Protein AF-A0A0N0NPC4-F1 (afdb_monomer_lite)

Radius of gyration: 37.57 Å; chains: 1; bounding box: 66×92×127 Å

pLDDT: mean 76.01, std 18.8, range [34.34, 96.44]

Structure (mmCIF, N/CA/C/O backbone):
data_AF-A0A0N0NPC4-F1
#
_entry.id   AF-A0A0N0NPC4-F1
#
loop_
_atom_site.group_PDB
_atom_site.id
_atom_site.type_symbol
_atom_site.label_atom_id
_atom_site.label_alt_id
_atom_site.label_comp_id
_atom_site.label_asym_id
_atom_site.label_entity_id
_atom_site.label_seq_id
_atom_site.pdbx_PDB_ins_code
_atom_site.Cartn_x
_atom_site.Cartn_y
_atom_site.Cartn_z
_atom_site.occupancy
_atom_site.B_iso_or_equiv
_atom_site.auth_seq_id
_atom_site.auth_comp_id
_atom_site.auth_asym_id
_atom_site.auth_atom_id
_atom_site.pdbx_PDB_model_num
ATOM 1 N N . MET A 1 1 ? 5.594 -67.751 45.452 1.00 44.00 1 MET A N 1
ATOM 2 C CA . MET A 1 1 ? 6.525 -67.523 44.325 1.00 44.00 1 MET A CA 1
ATOM 3 C C . MET A 1 1 ? 5.706 -67.462 43.048 1.00 44.00 1 MET A C 1
ATOM 5 O O . MET A 1 1 ? 4.950 -68.385 42.785 1.00 44.00 1 MET A O 1
ATOM 9 N N . ARG A 1 2 ? 5.743 -66.316 42.360 1.00 40.22 2 ARG A N 1
ATOM 10 C CA . ARG A 1 2 ? 4.940 -66.001 41.171 1.00 40.22 2 ARG A CA 1
ATOM 11 C C . ARG A 1 2 ? 5.798 -66.156 39.919 1.00 40.22 2 ARG A C 1
ATOM 13 O O . ARG A 1 2 ? 6.890 -65.604 39.898 1.00 40.22 2 ARG A O 1
ATOM 20 N N . LEU A 1 3 ? 5.251 -66.805 38.895 1.00 39.97 3 LEU A N 1
ATOM 21 C CA . LEU A 1 3 ? 5.513 -66.543 37.476 1.00 39.97 3 LEU A CA 1
ATOM 22 C C . LEU A 1 3 ? 4.441 -67.266 36.648 1.00 39.97 3 LEU A C 1
ATOM 24 O O . LEU A 1 3 ? 4.359 -68.491 36.713 1.00 39.97 3 LEU A O 1
ATOM 28 N N . PRO A 1 4 ? 3.632 -66.531 35.873 1.00 50.34 4 PRO A N 1
ATOM 29 C CA . PRO A 1 4 ? 3.018 -67.098 34.688 1.00 50.34 4 PRO A CA 1
ATOM 30 C C . PRO A 1 4 ? 3.384 -66.324 33.415 1.00 50.34 4 PRO A C 1
ATOM 32 O O . PRO A 1 4 ? 3.457 -65.097 33.387 1.00 50.34 4 PRO A O 1
ATOM 35 N N . SER A 1 5 ? 3.563 -67.126 32.367 1.00 44.41 5 SER A N 1
ATOM 36 C CA . SER A 1 5 ? 3.175 -66.880 30.977 1.00 44.41 5 SER A CA 1
ATOM 37 C C . SER A 1 5 ? 3.656 -65.590 30.305 1.00 44.41 5 SER A C 1
ATOM 39 O O . SER A 1 5 ? 2.959 -64.578 30.230 1.00 44.41 5 SER A O 1
ATOM 41 N N . LEU A 1 6 ? 4.809 -65.716 29.650 1.00 50.50 6 LEU A N 1
ATOM 42 C CA . LEU A 1 6 ? 5.035 -65.113 28.340 1.00 50.50 6 LEU A CA 1
ATOM 43 C C . LEU A 1 6 ? 4.024 -65.724 27.356 1.00 50.50 6 LEU A C 1
ATOM 45 O O . LEU A 1 6 ? 4.009 -66.939 27.221 1.00 50.50 6 LEU A O 1
ATOM 49 N N . ILE A 1 7 ? 3.180 -64.891 26.746 1.00 53.97 7 ILE A N 1
ATOM 50 C CA . ILE A 1 7 ? 2.463 -65.000 25.449 1.00 53.97 7 ILE A CA 1
ATOM 51 C C . ILE A 1 7 ? 1.195 -64.139 25.599 1.00 53.97 7 ILE A C 1
ATOM 53 O O . ILE A 1 7 ? 0.092 -64.614 25.826 1.00 53.97 7 ILE A O 1
ATOM 57 N N . ALA A 1 8 ? 1.383 -62.822 25.548 1.00 47.44 8 ALA A N 1
ATOM 58 C CA . ALA A 1 8 ? 0.314 -61.836 25.375 1.00 47.44 8 ALA A CA 1
ATOM 59 C C . ALA A 1 8 ? 0.944 -60.543 24.836 1.00 47.44 8 ALA A C 1
ATOM 61 O O . ALA A 1 8 ? 0.984 -59.509 25.496 1.00 47.44 8 ALA A O 1
ATOM 62 N N . ARG A 1 9 ? 1.559 -60.631 23.654 1.00 48.72 9 ARG A N 1
ATOM 63 C CA . ARG A 1 9 ? 2.095 -59.481 22.911 1.00 48.72 9 ARG A CA 1
ATOM 64 C C . ARG A 1 9 ? 1.883 -59.695 21.417 1.00 48.72 9 ARG A C 1
ATOM 66 O O . ARG A 1 9 ? 2.830 -59.885 20.668 1.00 48.72 9 ARG A O 1
ATOM 73 N N . ALA A 1 10 ? 0.630 -59.699 20.991 1.00 50.88 10 ALA A N 1
ATOM 74 C CA . ALA A 1 10 ? 0.272 -59.488 19.597 1.00 50.88 10 ALA A CA 1
ATOM 75 C C . ALA A 1 10 ? -1.184 -59.022 19.542 1.00 50.88 10 ALA A C 1
ATOM 77 O O . ALA A 1 10 ? -2.013 -59.552 20.271 1.00 50.88 10 ALA A O 1
ATOM 78 N N . ALA A 1 11 ? -1.470 -58.062 18.665 1.00 48.94 11 ALA A N 1
ATOM 79 C CA . ALA A 1 11 ? -2.793 -57.511 18.364 1.00 48.94 11 ALA A CA 1
ATOM 80 C C . ALA A 1 11 ? -3.338 -56.430 19.316 1.00 48.94 11 ALA A C 1
ATOM 82 O O . ALA A 1 11 ? -4.448 -56.523 19.825 1.00 48.94 11 ALA A O 1
ATOM 83 N N . LEU A 1 12 ? -2.604 -55.324 19.451 1.00 47.56 12 LEU A N 1
ATOM 84 C CA . LEU A 1 12 ? -3.244 -54.013 19.566 1.00 47.56 12 LEU A CA 1
ATOM 85 C C . LEU A 1 12 ? -2.286 -52.948 19.029 1.00 47.56 12 LEU A C 1
ATOM 87 O O . LEU A 1 12 ? -1.322 -52.632 19.713 1.00 47.56 12 LEU A O 1
ATOM 91 N N . LEU A 1 13 ? -2.514 -52.475 17.797 1.00 44.62 13 LEU A N 1
ATOM 92 C CA . LEU A 1 13 ? -2.141 -51.149 17.263 1.00 44.62 13 LEU A CA 1
ATOM 93 C C . LEU A 1 13 ? -2.279 -51.160 15.733 1.00 44.62 13 LEU A C 1
ATOM 95 O O . LEU A 1 13 ? -1.332 -51.447 15.008 1.00 44.62 13 LEU A O 1
ATOM 99 N N . LEU A 1 14 ? -3.475 -50.847 15.235 1.00 46.53 14 LEU A N 1
ATOM 100 C CA . LEU A 1 14 ? -3.677 -50.493 13.826 1.00 46.53 14 LEU A CA 1
ATOM 101 C C . LEU A 1 14 ? -4.829 -49.487 13.698 1.00 46.53 14 LEU A C 1
ATOM 103 O O . LEU A 1 14 ? -5.824 -49.725 13.032 1.00 46.53 14 LEU A O 1
ATOM 107 N N . LEU A 1 15 ? -4.691 -48.352 14.385 1.00 46.50 15 LEU A N 1
ATOM 108 C CA . LEU A 1 15 ? -5.431 -47.123 14.091 1.00 46.50 15 LEU A CA 1
ATOM 109 C C . LEU A 1 15 ? -4.450 -45.945 14.185 1.00 46.50 15 LEU A C 1
ATOM 111 O O . LEU A 1 15 ? -4.409 -45.211 15.168 1.00 46.50 15 LEU A O 1
ATOM 115 N N . THR A 1 16 ? -3.598 -45.793 13.172 1.00 49.25 16 THR A N 1
ATOM 116 C CA . THR A 1 16 ? -2.852 -44.548 12.961 1.00 49.25 16 THR A CA 1
ATOM 117 C C . THR A 1 16 ? -3.720 -43.613 12.138 1.00 49.25 16 THR A C 1
ATOM 119 O O . THR A 1 16 ? -3.846 -43.754 10.921 1.00 49.25 16 THR A O 1
ATOM 122 N N . SER A 1 17 ? -4.348 -42.677 12.836 1.00 47.41 17 SER A N 1
ATOM 123 C CA . SER A 1 17 ? -5.030 -41.516 12.287 1.00 47.41 17 SER A CA 1
ATOM 124 C C . SER A 1 17 ? -4.122 -40.788 11.292 1.00 47.41 17 SER A C 1
ATOM 126 O O . SER A 1 17 ? -3.072 -40.270 11.667 1.00 47.41 17 SER A O 1
ATOM 128 N N . PHE A 1 18 ? -4.539 -40.716 10.029 1.00 44.34 18 PHE A N 1
ATOM 129 C CA . PHE A 1 18 ? -3.982 -39.780 9.054 1.00 44.34 18 PHE A CA 1
ATOM 130 C C . PHE A 1 18 ? -4.484 -38.374 9.420 1.00 44.34 18 PHE A C 1
ATOM 132 O O . PHE A 1 18 ? -5.466 -37.873 8.877 1.00 44.34 18 PHE A O 1
ATOM 139 N N . ALA A 1 19 ? -3.855 -37.750 10.414 1.00 46.41 19 ALA A N 1
ATOM 140 C CA . ALA A 1 19 ? -3.987 -36.317 10.621 1.00 46.41 19 ALA A CA 1
ATOM 141 C C . ALA A 1 19 ? -3.112 -35.641 9.563 1.00 46.41 19 ALA A C 1
ATOM 143 O O . ALA A 1 19 ? -1.890 -35.646 9.673 1.00 46.41 19 ALA A O 1
ATOM 144 N N . ILE A 1 20 ? -3.733 -35.109 8.510 1.00 45.69 20 ILE A N 1
ATOM 145 C CA . ILE A 1 20 ? -3.074 -34.161 7.610 1.00 45.69 20 ILE A CA 1
ATOM 146 C C . ILE A 1 20 ? -2.866 -32.890 8.442 1.00 45.69 20 ILE A C 1
ATOM 148 O O . ILE A 1 20 ? -3.865 -32.259 8.801 1.00 45.69 20 ILE A O 1
ATOM 152 N N . PRO A 1 21 ? -1.629 -32.489 8.789 1.00 44.16 21 PRO A N 1
ATOM 153 C CA . PRO A 1 21 ? -1.429 -31.155 9.313 1.00 44.16 21 PRO A CA 1
ATOM 154 C C . PRO A 1 21 ? -1.740 -30.191 8.168 1.00 44.16 21 PRO A C 1
ATOM 156 O O . PRO A 1 21 ? -1.010 -30.116 7.179 1.00 44.16 21 PRO A O 1
ATOM 159 N N . ILE A 1 22 ? -2.846 -29.455 8.285 1.00 46.62 22 ILE A N 1
ATOM 160 C CA . ILE A 1 22 ? -3.012 -28.199 7.558 1.00 46.62 22 ILE A CA 1
ATOM 161 C C . ILE A 1 22 ? -2.023 -27.248 8.224 1.00 46.62 22 ILE A C 1
ATOM 163 O O . ILE A 1 22 ? -2.368 -26.492 9.130 1.00 46.62 22 ILE A O 1
ATOM 167 N N . SER A 1 23 ? -0.752 -27.358 7.847 1.00 39.50 23 SER A N 1
ATOM 168 C CA . SER A 1 23 ? 0.220 -26.329 8.156 1.00 39.50 23 SER A CA 1
ATOM 169 C C . SER A 1 23 ? -0.281 -25.083 7.444 1.00 39.50 23 SER A C 1
ATOM 171 O O . SER A 1 23 ? -0.231 -25.002 6.216 1.00 39.50 23 SER A O 1
ATOM 173 N N . ALA A 1 24 ? -0.815 -24.133 8.212 1.00 48.97 24 ALA A N 1
ATOM 174 C CA . ALA A 1 24 ? -0.843 -22.751 7.780 1.00 48.97 24 ALA A CA 1
ATOM 175 C C . ALA A 1 24 ? 0.587 -22.453 7.331 1.00 48.97 24 ALA A C 1
ATOM 177 O O . ALA A 1 24 ? 1.519 -22.531 8.132 1.00 48.97 24 ALA A O 1
ATOM 178 N N . VAL A 1 25 ? 0.777 -22.277 6.025 1.00 45.94 25 VAL A N 1
ATOM 179 C CA . VAL A 1 25 ? 2.072 -21.892 5.486 1.00 45.94 25 VAL A CA 1
ATOM 180 C C . VAL A 1 25 ? 2.346 -20.543 6.122 1.00 45.94 25 VAL A C 1
ATOM 182 O O . VAL A 1 25 ? 1.689 -19.561 5.783 1.00 45.94 25 VAL A O 1
ATOM 185 N N . ASP A 1 26 ? 3.241 -20.518 7.104 1.00 48.06 26 ASP A N 1
ATOM 186 C CA . ASP A 1 26 ? 3.799 -19.282 7.617 1.00 48.06 26 ASP A CA 1
ATOM 187 C C . ASP A 1 26 ? 4.578 -18.693 6.444 1.00 48.06 26 ASP A C 1
ATOM 189 O O . ASP A 1 26 ? 5.701 -19.104 6.131 1.00 48.06 26 ASP A O 1
ATOM 193 N N . VAL A 1 27 ? 3.891 -17.863 5.655 1.00 60.41 27 VAL A N 1
ATOM 194 C CA . VAL A 1 27 ? 4.475 -17.208 4.495 1.00 60.41 27 VAL A CA 1
ATOM 195 C C . VAL A 1 27 ? 5.491 -16.241 5.074 1.00 60.41 27 VAL A C 1
ATOM 197 O O . VAL A 1 27 ? 5.164 -15.131 5.492 1.00 60.41 27 VAL A O 1
ATOM 200 N N . LYS A 1 28 ? 6.735 -16.704 5.169 1.00 73.25 28 LYS A N 1
ATOM 201 C CA . LYS A 1 28 ? 7.854 -15.896 5.622 1.00 73.25 28 LYS A CA 1
ATOM 202 C C . LYS A 1 28 ? 8.084 -14.812 4.580 1.00 73.25 28 LYS A C 1
ATOM 204 O O . LYS A 1 28 ? 8.610 -15.069 3.500 1.00 73.25 28 LYS A O 1
ATOM 209 N N . HIS A 1 29 ? 7.652 -13.604 4.902 1.00 77.56 29 HIS A N 1
ATOM 210 C CA . HIS A 1 29 ? 7.871 -12.446 4.055 1.00 77.56 29 HIS A CA 1
ATOM 2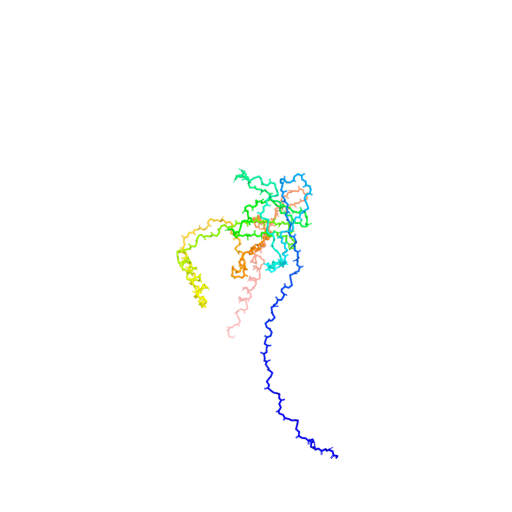11 C C . HIS A 1 29 ? 9.329 -11.984 4.229 1.00 77.56 29 HIS A C 1
ATOM 213 O O . HIS A 1 29 ? 9.805 -11.900 5.364 1.00 77.56 29 HIS A O 1
ATOM 219 N N . PRO A 1 30 ? 10.066 -11.717 3.139 1.00 85.25 30 PRO A N 1
ATOM 220 C CA . PRO A 1 30 ? 11.480 -11.356 3.201 1.00 85.25 30 PRO A CA 1
ATOM 221 C C . PRO A 1 30 ? 11.715 -9.931 3.715 1.00 85.25 30 PRO A C 1
ATOM 223 O O . PRO A 1 30 ? 12.834 -9.613 4.114 1.00 85.25 30 PRO A O 1
ATOM 226 N N . SER A 1 31 ? 10.697 -9.068 3.686 1.00 90.19 31 SER A N 1
ATOM 227 C CA . SER A 1 31 ? 10.835 -7.651 4.011 1.00 90.19 31 SER A CA 1
ATOM 228 C C . SER A 1 31 ? 9.806 -7.207 5.046 1.00 90.19 31 SER A C 1
ATOM 230 O O . SER A 1 31 ? 8.626 -7.542 4.955 1.00 90.19 31 SER A O 1
ATOM 232 N N . THR A 1 32 ? 10.260 -6.412 6.014 1.00 94.12 32 THR A N 1
ATOM 233 C CA . THR A 1 32 ? 9.430 -5.815 7.068 1.00 94.12 32 THR A CA 1
ATOM 234 C C . THR A 1 32 ? 9.539 -4.299 6.991 1.00 94.12 32 THR A C 1
ATOM 236 O O . THR A 1 32 ? 10.637 -3.752 6.907 1.00 94.12 32 THR A O 1
ATOM 239 N N . LEU A 1 33 ? 8.397 -3.618 7.027 1.00 94.94 33 LEU A N 1
ATOM 240 C CA . LEU A 1 33 ? 8.288 -2.166 7.004 1.00 94.94 33 LEU A CA 1
ATOM 241 C C . LEU A 1 33 ? 7.494 -1.692 8.219 1.00 94.94 33 LEU A C 1
ATOM 243 O O . LEU A 1 33 ? 6.371 -2.140 8.450 1.00 94.94 33 LEU A O 1
ATOM 247 N N . VAL A 1 34 ? 8.070 -0.751 8.962 1.00 96.44 34 VAL A N 1
ATOM 248 C CA . VAL A 1 34 ? 7.398 -0.058 10.064 1.00 96.44 34 VAL A CA 1
ATOM 249 C C . VAL A 1 34 ? 6.956 1.307 9.561 1.00 96.44 34 VAL A C 1
ATOM 251 O O . VAL A 1 34 ? 7.790 2.110 9.154 1.00 96.44 34 VAL A O 1
ATOM 254 N N . LEU A 1 35 ? 5.652 1.563 9.573 1.00 96.06 35 LEU A N 1
ATOM 255 C CA . LEU A 1 35 ? 5.088 2.877 9.286 1.00 96.06 35 LEU A CA 1
ATOM 256 C C . LEU A 1 35 ? 4.844 3.610 10.597 1.00 96.06 35 LEU A C 1
ATOM 258 O O . LEU A 1 35 ? 4.302 3.028 11.541 1.00 96.06 35 LEU A O 1
ATOM 262 N N . SER A 1 36 ? 5.190 4.889 10.636 1.00 95.88 36 SER A N 1
ATOM 263 C CA . SER A 1 36 ? 4.879 5.789 11.743 1.00 95.88 36 SER A CA 1
ATOM 264 C C . SER A 1 36 ? 4.133 7.025 11.248 1.00 95.88 36 SER A C 1
ATOM 266 O O . SER A 1 36 ? 4.018 7.259 10.043 1.00 95.88 36 SER A O 1
ATOM 268 N N . TYR A 1 37 ? 3.559 7.790 12.169 1.00 94.44 37 TYR A N 1
ATOM 269 C CA . TYR A 1 37 ? 2.878 9.038 11.873 1.00 94.44 37 TYR A CA 1
ATOM 270 C C . TYR A 1 37 ? 3.202 10.125 12.899 1.00 94.44 37 TYR A C 1
ATOM 272 O O . TYR A 1 37 ? 3.566 9.846 14.043 1.00 94.44 37 TYR A O 1
ATOM 280 N N . GLU A 1 38 ? 3.026 11.371 12.477 1.00 92.69 38 GLU A N 1
ATOM 281 C CA . GLU A 1 38 ? 3.225 12.579 13.275 1.00 92.69 38 GLU A CA 1
ATOM 282 C C . GLU A 1 38 ? 2.160 13.634 12.923 1.00 92.69 38 GLU A C 1
ATOM 284 O O . GLU A 1 38 ? 1.680 13.676 11.790 1.00 92.69 38 GLU A O 1
ATOM 289 N N . TYR A 1 39 ? 1.780 14.500 13.865 1.00 90.62 39 TYR A N 1
ATOM 290 C CA . TYR A 1 39 ? 0.887 15.632 13.594 1.00 90.62 39 TYR A CA 1
ATOM 291 C C . TYR A 1 39 ? 1.671 16.829 13.049 1.00 90.62 39 TYR A C 1
ATOM 293 O O . TYR A 1 39 ? 2.632 17.281 13.659 1.00 90.62 39 TYR A O 1
ATOM 301 N N . VAL A 1 40 ? 1.232 17.396 11.922 1.00 87.50 40 VAL A N 1
ATOM 302 C CA . VAL A 1 40 ? 1.941 18.520 11.272 1.00 87.50 40 VAL A CA 1
ATOM 303 C C . VAL A 1 40 ? 1.823 19.825 12.075 1.00 87.50 40 VAL A C 1
ATOM 305 O O . VAL A 1 40 ? 2.674 20.700 11.964 1.00 87.50 40 VAL A O 1
ATOM 308 N N . SER A 1 41 ? 0.766 19.962 12.878 1.00 70.81 41 SER A N 1
ATOM 309 C CA . SER A 1 41 ? 0.451 21.184 13.630 1.00 70.81 41 SER A CA 1
ATOM 310 C C . SER A 1 41 ? 1.128 21.269 15.001 1.00 70.81 41 SER A C 1
ATOM 312 O O . SER A 1 41 ? 1.045 22.314 15.643 1.00 70.81 41 SER A O 1
ATOM 314 N N . SER A 1 42 ? 1.782 20.201 15.464 1.00 61.47 42 SER A N 1
ATOM 315 C CA . SER A 1 42 ? 2.431 20.178 16.774 1.00 61.47 42 SER A CA 1
ATOM 316 C C . SER A 1 42 ? 3.768 20.916 16.688 1.00 61.47 42 SER A C 1
ATOM 318 O O . SER A 1 42 ? 4.736 20.433 16.112 1.00 61.47 42 SER A O 1
ATOM 320 N N . SER A 1 43 ? 3.820 22.120 17.257 1.00 55.16 43 SER A N 1
ATOM 321 C CA . SER A 1 43 ? 5.007 22.988 17.333 1.00 55.16 43 SER A CA 1
ATOM 322 C C . SER A 1 43 ? 6.110 22.462 18.266 1.00 55.16 43 SER A C 1
ATOM 324 O O . SER A 1 43 ? 7.091 23.155 18.533 1.00 55.16 43 SER A O 1
ATOM 326 N N . THR A 1 44 ? 5.970 21.234 18.757 1.00 52.91 44 THR A N 1
ATOM 327 C CA . THR A 1 44 ? 6.920 20.544 19.620 1.00 52.91 44 THR A CA 1
ATOM 328 C C . THR A 1 44 ? 7.347 19.251 18.939 1.00 52.91 44 THR A C 1
ATOM 330 O O . THR A 1 44 ? 6.525 18.545 18.364 1.00 52.91 44 THR A O 1
ATOM 333 N N . THR A 1 45 ? 8.649 18.967 18.980 1.00 57.06 45 THR A N 1
ATOM 334 C CA . THR A 1 45 ? 9.321 17.754 18.494 1.00 57.06 45 THR A CA 1
ATOM 335 C C . THR A 1 45 ? 8.656 16.503 19.065 1.00 57.06 45 THR A C 1
ATOM 337 O O . THR A 1 45 ? 9.054 15.980 20.108 1.00 57.06 45 THR A O 1
ATOM 340 N N . SER A 1 46 ? 7.592 16.046 18.412 1.00 66.12 46 SER A N 1
ATOM 341 C CA . SER A 1 46 ? 6.817 14.903 18.862 1.00 66.12 46 SER A CA 1
ATOM 342 C C . SER A 1 46 ? 7.494 13.633 18.364 1.00 66.12 46 SER A C 1
ATOM 344 O O . SER A 1 46 ? 7.941 13.540 17.222 1.00 66.12 46 SER A O 1
ATOM 346 N N . THR A 1 47 ? 7.653 12.654 19.248 1.00 82.62 47 THR A N 1
ATOM 347 C CA . THR A 1 47 ? 8.200 11.362 18.842 1.00 82.62 47 THR A CA 1
ATOM 348 C C . THR A 1 47 ? 7.194 10.679 17.910 1.00 82.62 47 THR A C 1
ATOM 350 O O . THR A 1 47 ? 6.000 10.631 18.226 1.00 82.62 47 THR A O 1
ATOM 353 N N . PRO A 1 48 ? 7.634 10.173 16.744 1.00 90.44 48 PRO A N 1
ATOM 354 C CA . PRO A 1 48 ? 6.723 9.608 15.762 1.00 90.44 48 PRO A CA 1
ATOM 355 C C . PRO A 1 48 ? 6.032 8.376 16.348 1.00 90.44 48 PRO A C 1
ATOM 357 O O . PRO A 1 48 ? 6.680 7.454 16.848 1.00 90.44 48 PRO A O 1
ATOM 360 N N . SER A 1 49 ? 4.703 8.361 16.284 1.00 92.69 49 SER A N 1
ATOM 361 C CA . SER A 1 49 ? 3.889 7.260 16.797 1.00 92.69 49 SER A CA 1
ATOM 362 C C . SER A 1 49 ? 3.789 6.150 15.760 1.00 92.69 49 SER A C 1
ATOM 364 O O . SER A 1 49 ? 3.693 6.407 14.563 1.00 92.69 49 SER A O 1
ATOM 366 N N . GLN A 1 50 ? 3.811 4.895 16.194 1.00 95.44 50 GLN A N 1
ATOM 367 C CA . GLN A 1 50 ? 3.725 3.766 15.274 1.00 95.44 50 GLN A CA 1
ATOM 368 C C . GLN A 1 50 ? 2.316 3.653 14.669 1.00 95.44 50 GLN A C 1
ATOM 370 O O . GLN A 1 50 ? 1.319 3.665 15.389 1.00 95.44 50 GLN A O 1
ATOM 375 N N . LEU A 1 51 ? 2.243 3.502 13.345 1.00 94.94 51 LEU A N 1
ATOM 376 C CA . LEU A 1 51 ? 1.002 3.309 12.595 1.00 94.94 51 LEU A CA 1
ATOM 377 C C . LEU A 1 51 ? 0.752 1.834 12.277 1.00 94.94 51 LEU A C 1
ATOM 379 O O . LEU A 1 51 ? -0.353 1.331 12.468 1.00 94.94 51 LEU A O 1
ATOM 383 N N . ALA A 1 52 ? 1.758 1.153 11.723 1.00 95.75 52 ALA A N 1
ATOM 384 C CA . ALA A 1 52 ? 1.597 -0.206 11.217 1.00 95.75 52 ALA A CA 1
ATOM 385 C C . ALA A 1 52 ? 2.927 -0.954 11.101 1.00 95.75 52 ALA A C 1
ATOM 387 O O . ALA A 1 52 ? 3.968 -0.341 10.866 1.00 95.75 52 ALA A O 1
ATOM 388 N N . ILE A 1 53 ? 2.875 -2.283 11.184 1.00 95.69 53 ILE A N 1
ATOM 389 C CA . ILE A 1 53 ? 3.972 -3.175 10.777 1.00 95.69 53 ILE A CA 1
ATOM 390 C C . ILE A 1 53 ? 3.471 -4.044 9.634 1.00 95.69 53 ILE A C 1
ATOM 392 O O . ILE A 1 53 ? 2.539 -4.835 9.808 1.00 95.69 53 ILE A O 1
ATOM 396 N N . ILE A 1 54 ? 4.106 -3.899 8.476 1.00 95.12 54 ILE A N 1
ATOM 397 C CA . ILE A 1 54 ? 3.760 -4.611 7.250 1.00 95.12 54 ILE A CA 1
ATOM 398 C C . ILE A 1 54 ? 4.922 -5.521 6.884 1.00 95.12 54 ILE A C 1
ATOM 400 O O . ILE A 1 54 ? 6.029 -5.063 6.610 1.00 95.12 54 ILE A O 1
ATOM 404 N N . ASN A 1 55 ? 4.647 -6.815 6.845 1.00 94.62 55 ASN A N 1
ATOM 405 C CA . ASN A 1 55 ? 5.541 -7.809 6.286 1.00 94.62 55 ASN A CA 1
ATOM 406 C C . ASN A 1 55 ? 5.115 -8.048 4.840 1.00 94.62 55 ASN A C 1
ATOM 408 O O . ASN A 1 55 ? 3.931 -8.255 4.578 1.00 94.62 55 ASN A O 1
ATOM 412 N N . TYR A 1 56 ? 6.039 -7.972 3.890 1.00 93.81 56 TYR A N 1
ATOM 413 C CA . TYR A 1 56 ? 5.718 -8.100 2.474 1.00 93.81 56 TYR A CA 1
ATOM 414 C C . TYR A 1 56 ? 6.793 -8.833 1.679 1.00 93.81 56 TYR A C 1
ATOM 416 O O . TYR A 1 56 ? 7.962 -8.888 2.062 1.00 93.81 56 TYR A O 1
ATOM 424 N N . ASP A 1 57 ? 6.365 -9.405 0.557 1.00 93.62 57 ASP A N 1
ATOM 425 C CA . ASP A 1 57 ? 7.238 -9.974 -0.460 1.00 93.62 57 ASP A CA 1
ATOM 426 C C . ASP A 1 57 ? 7.105 -9.158 -1.755 1.00 93.62 57 ASP A C 1
ATOM 428 O O . ASP A 1 57 ? 6.038 -9.174 -2.382 1.00 93.62 57 ASP A O 1
ATOM 432 N N . PRO A 1 58 ? 8.164 -8.446 -2.182 1.00 91.19 58 PRO A N 1
ATOM 433 C CA . PRO A 1 58 ? 8.105 -7.585 -3.358 1.00 91.19 58 PRO A CA 1
ATOM 434 C C . PRO A 1 58 ? 7.907 -8.357 -4.668 1.00 91.19 58 PRO A C 1
ATOM 436 O O . PRO A 1 58 ? 7.449 -7.769 -5.647 1.00 91.19 58 PRO A O 1
ATOM 439 N N . LYS A 1 59 ? 8.228 -9.660 -4.705 1.00 90.19 59 LYS A N 1
ATOM 440 C CA . LYS A 1 59 ? 8.088 -10.486 -5.916 1.00 90.19 59 LYS A CA 1
ATOM 441 C C . LYS A 1 59 ? 6.671 -11.014 -6.089 1.00 90.19 59 LYS A C 1
ATOM 443 O O . LYS A 1 59 ? 6.126 -10.958 -7.187 1.00 90.19 59 LYS A O 1
ATOM 448 N N . SER A 1 60 ? 6.075 -11.537 -5.018 1.00 90.06 60 SER A N 1
ATOM 449 C CA . SER A 1 60 ? 4.712 -12.081 -5.064 1.00 90.06 60 SER A CA 1
ATOM 450 C C . SER A 1 60 ? 3.621 -11.035 -4.822 1.00 90.06 60 SER A C 1
ATOM 452 O O . SER A 1 60 ? 2.442 -11.345 -5.009 1.00 90.06 60 SER A O 1
ATOM 454 N N . LEU A 1 61 ? 3.994 -9.813 -4.417 1.00 90.75 61 LEU A N 1
ATOM 455 C CA . LEU A 1 61 ? 3.074 -8.738 -4.022 1.00 90.75 61 LEU A CA 1
ATOM 456 C C . LEU A 1 61 ? 2.080 -9.196 -2.947 1.00 90.75 61 LEU A C 1
ATOM 458 O O . LEU A 1 61 ? 0.914 -8.789 -2.917 1.00 90.75 61 LEU A O 1
ATOM 462 N N . ARG A 1 62 ? 2.551 -10.079 -2.063 1.00 91.19 62 ARG A N 1
ATOM 463 C CA . ARG A 1 62 ? 1.819 -10.565 -0.896 1.00 91.19 62 ARG A CA 1
ATOM 464 C C . ARG A 1 62 ? 2.277 -9.824 0.345 1.00 91.19 62 ARG A C 1
ATOM 466 O O . ARG A 1 62 ? 3.428 -9.398 0.442 1.00 91.19 62 ARG A O 1
ATOM 473 N N . TYR A 1 63 ? 1.345 -9.665 1.275 1.00 92.62 63 TYR A N 1
ATOM 474 C CA . TYR A 1 63 ? 1.601 -9.003 2.539 1.00 92.62 63 TYR A CA 1
ATOM 475 C C . TYR A 1 63 ? 0.887 -9.695 3.688 1.00 92.62 63 TYR A C 1
ATOM 477 O O . TYR A 1 63 ? -0.176 -10.292 3.506 1.00 92.62 63 TYR A O 1
ATOM 485 N N . SER A 1 64 ? 1.441 -9.522 4.881 1.00 91.75 64 SER A N 1
ATOM 486 C CA . SER A 1 64 ? 0.751 -9.720 6.143 1.00 91.75 64 SER A CA 1
ATOM 487 C C . SER A 1 64 ? 0.889 -8.470 7.009 1.00 91.75 64 SER A C 1
ATOM 489 O O . SER A 1 64 ? 1.960 -7.874 7.153 1.00 91.75 64 SER A O 1
ATOM 491 N N . LEU A 1 65 ? -0.239 -8.034 7.563 1.00 92.06 65 LEU A N 1
ATOM 492 C CA . LEU A 1 65 ? -0.299 -6.899 8.471 1.00 92.06 65 LEU A CA 1
ATOM 493 C C . LEU A 1 65 ? -0.167 -7.421 9.902 1.00 92.06 65 LEU A C 1
ATOM 495 O O . LEU A 1 65 ? -1.017 -8.177 10.363 1.00 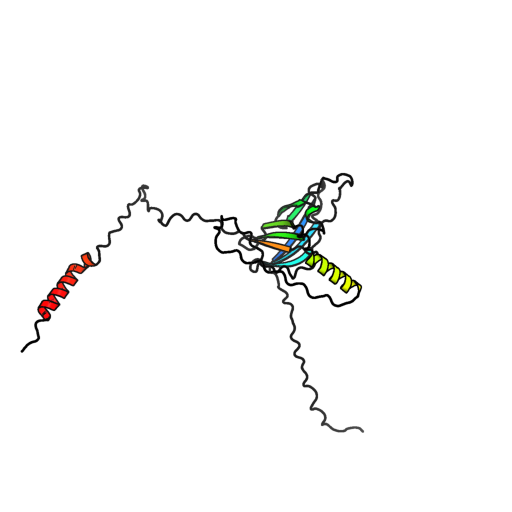92.06 65 LEU A O 1
ATOM 499 N N . THR A 1 66 ? 0.908 -7.041 10.589 1.00 91.94 66 THR A N 1
ATOM 500 C CA . THR A 1 66 ? 1.177 -7.507 11.961 1.00 91.94 66 THR A CA 1
ATOM 501 C C . THR A 1 66 ? 0.566 -6.573 12.999 1.00 91.94 66 THR A C 1
ATOM 503 O O . THR A 1 66 ? 0.060 -7.027 14.020 1.00 91.94 66 THR A O 1
ATOM 506 N N . SER A 1 67 ? 0.586 -5.263 12.742 1.00 93.38 67 SER A N 1
ATOM 507 C CA . SER A 1 67 ? -0.037 -4.274 13.621 1.00 93.38 67 SER A CA 1
ATOM 508 C C . SER A 1 67 ? -0.683 -3.143 12.832 1.00 93.38 67 SER A C 1
ATOM 510 O O . SER A 1 67 ? -0.240 -2.805 11.733 1.00 93.38 67 SER A O 1
ATOM 512 N N . TRP A 1 68 ? -1.737 -2.571 13.414 1.00 93.88 68 TRP A N 1
ATOM 513 C CA . TRP A 1 68 ? -2.449 -1.402 12.911 1.00 93.88 68 TRP A CA 1
ATOM 514 C C . TRP A 1 68 ? -2.985 -0.587 14.086 1.00 93.88 68 TRP A C 1
ATOM 516 O O . TRP A 1 68 ? -3.837 -1.060 14.838 1.00 93.88 68 TRP A O 1
ATOM 526 N N . THR A 1 69 ? -2.473 0.627 14.243 1.00 93.88 69 THR A N 1
ATOM 527 C CA . THR A 1 69 ? -2.800 1.553 15.332 1.00 93.88 69 THR A CA 1
ATOM 528 C C . THR A 1 69 ? -3.141 2.918 14.734 1.00 93.88 69 THR A C 1
ATOM 530 O O . THR A 1 69 ? -2.276 3.791 14.651 1.00 93.88 69 THR A O 1
ATOM 533 N N . PRO A 1 70 ? -4.382 3.100 14.240 1.00 92.38 70 PRO A N 1
ATOM 534 C CA . PRO A 1 70 ? -4.785 4.334 13.583 1.00 92.38 70 PRO A CA 1
ATOM 535 C C . PRO A 1 70 ? -4.894 5.493 14.592 1.00 92.38 70 PRO A C 1
ATOM 537 O O . PRO A 1 70 ? -5.308 5.274 15.732 1.00 92.38 70 PRO A O 1
ATOM 540 N N . PRO A 1 71 ? -4.575 6.733 14.186 1.00 91.25 71 PRO A N 1
ATOM 541 C CA . PRO A 1 71 ? -4.765 7.911 15.024 1.00 91.25 71 PRO A CA 1
ATOM 542 C C . PRO A 1 71 ? -6.253 8.213 15.237 1.00 91.25 71 PRO A C 1
ATOM 544 O O . PRO A 1 71 ? -7.020 8.308 14.279 1.00 91.25 71 PRO A O 1
ATOM 547 N N . THR A 1 72 ? -6.648 8.405 16.498 1.00 85.69 72 THR A N 1
ATOM 548 C CA . THR A 1 72 ? -8.057 8.615 16.885 1.00 85.69 72 THR A CA 1
ATOM 549 C C . THR A 1 72 ? -8.417 10.091 17.075 1.00 85.69 72 THR A C 1
ATOM 551 O O . THR A 1 72 ? -9.520 10.505 16.730 1.00 85.69 72 THR A O 1
ATOM 554 N N . SER A 1 73 ? -7.505 10.904 17.616 1.00 79.75 73 SER A N 1
ATOM 555 C CA . SER A 1 73 ? -7.761 12.314 17.940 1.00 79.75 73 SER A CA 1
ATOM 556 C C . SER A 1 73 ? -6.474 13.132 17.924 1.00 79.75 73 SER A C 1
ATOM 558 O O . SER A 1 73 ? -5.441 12.663 18.406 1.00 79.75 73 SER A O 1
ATOM 560 N N . ALA A 1 74 ? -6.547 14.362 17.412 1.00 76.31 74 ALA A N 1
ATOM 561 C CA . ALA A 1 74 ? -5.422 15.289 17.456 1.00 76.31 74 ALA A CA 1
ATOM 562 C C . ALA A 1 74 ? -5.208 15.831 18.883 1.00 76.31 74 ALA A C 1
ATOM 564 O O . ALA A 1 74 ? -6.195 16.105 19.568 1.00 76.31 74 ALA A O 1
ATOM 565 N N . PRO A 1 75 ? -3.949 15.996 19.328 1.00 69.25 75 PRO A N 1
ATOM 566 C CA . PRO A 1 75 ? -3.625 16.384 20.703 1.00 69.25 75 PRO A CA 1
ATOM 567 C C . PRO A 1 75 ? -4.120 17.789 21.085 1.00 69.25 75 PRO A C 1
ATOM 569 O O . PRO A 1 75 ? -4.472 18.000 22.239 1.00 69.25 75 PRO A O 1
ATOM 572 N N . ASP A 1 76 ? -4.232 18.708 20.118 1.00 65.50 76 ASP A N 1
ATOM 573 C CA . ASP A 1 76 ? -4.579 20.122 20.353 1.00 65.50 76 ASP A CA 1
ATOM 574 C C . ASP A 1 76 ? -5.915 20.545 19.713 1.00 65.50 76 ASP A C 1
ATOM 576 O O . ASP A 1 76 ? -6.175 21.735 19.512 1.00 65.50 76 ASP A O 1
ATOM 580 N N . ALA A 1 77 ? -6.772 19.588 19.342 1.00 62.50 77 ALA A N 1
ATOM 581 C CA . ALA A 1 77 ? -8.055 19.909 18.721 1.00 62.50 77 ALA A CA 1
ATOM 582 C C . ALA A 1 77 ? -8.976 20.621 19.723 1.00 62.50 77 ALA A C 1
ATOM 584 O O . ALA A 1 77 ? -9.516 20.005 20.644 1.00 62.50 77 ALA A O 1
ATOM 585 N N . LYS A 1 78 ? -9.185 21.927 19.522 1.00 65.00 78 LYS A N 1
ATOM 586 C CA . LYS A 1 78 ? -10.238 22.666 20.222 1.00 65.00 78 LYS A CA 1
ATOM 587 C C . LYS A 1 78 ? -11.603 22.146 19.750 1.00 65.00 78 LYS A C 1
ATOM 589 O O . LYS A 1 78 ? -11.809 22.026 18.542 1.00 65.00 78 LYS A O 1
ATOM 594 N N . PRO A 1 79 ? -12.541 21.860 20.668 1.00 61.59 79 PRO A N 1
ATOM 595 C CA . PRO A 1 79 ? -13.820 21.228 20.337 1.00 61.59 79 PRO A CA 1
ATOM 596 C C . PRO A 1 79 ? -14.727 22.072 19.422 1.00 61.59 79 PRO A C 1
ATOM 598 O O . PRO A 1 79 ? -15.610 21.510 18.781 1.00 61.59 79 PRO A O 1
ATOM 601 N N . ASP A 1 80 ? -14.488 23.383 19.309 1.00 60.44 80 ASP A N 1
ATOM 602 C CA . ASP A 1 80 ? -15.355 24.309 18.566 1.00 60.44 80 ASP A CA 1
ATOM 603 C C . ASP A 1 80 ? -14.971 24.505 17.086 1.00 60.44 80 ASP A C 1
ATOM 605 O O . ASP A 1 80 ? -15.707 25.143 16.333 1.00 60.44 80 ASP A O 1
ATOM 609 N N . GLU A 1 81 ? -13.842 23.956 16.621 1.00 62.03 81 GLU A N 1
ATOM 610 C CA . GLU A 1 81 ? -13.359 24.169 15.249 1.00 62.03 81 GLU A CA 1
ATOM 611 C C . GLU A 1 81 ? -13.742 23.004 14.320 1.00 62.03 81 GLU A C 1
ATOM 613 O O . GLU A 1 81 ? -12.913 22.235 13.836 1.00 62.03 81 GLU A O 1
ATOM 618 N N . THR A 1 82 ? -15.043 22.861 14.061 1.00 57.84 82 THR A N 1
ATOM 619 C CA . THR A 1 82 ? -15.646 21.738 13.310 1.00 57.84 82 THR A CA 1
ATOM 620 C C . THR A 1 82 ? -15.211 21.589 11.843 1.00 57.84 82 THR A C 1
ATOM 622 O O . THR A 1 82 ? -15.578 20.605 11.201 1.00 57.84 82 THR A O 1
ATOM 625 N N . THR A 1 83 ? -14.445 22.528 11.284 1.00 60.16 83 THR A N 1
ATOM 626 C CA . THR A 1 83 ? -14.035 22.518 9.865 1.00 60.16 83 THR A CA 1
ATOM 627 C C . THR A 1 83 ? -12.554 22.227 9.635 1.00 60.16 83 THR A C 1
ATOM 629 O O . THR A 1 83 ? -12.168 21.947 8.500 1.00 60.16 83 THR A O 1
ATOM 632 N N . SER A 1 84 ? -11.721 22.255 10.677 1.00 67.38 84 SER A N 1
ATOM 633 C CA . SER A 1 84 ? -10.270 22.108 10.537 1.00 67.38 84 SER A CA 1
ATOM 634 C C . SER A 1 84 ? -9.853 20.665 10.810 1.00 67.38 84 SER A C 1
ATOM 636 O O . SER A 1 84 ? -9.660 20.243 11.947 1.00 67.38 84 SER A O 1
ATOM 638 N N . THR A 1 85 ? -9.725 19.862 9.752 1.00 79.31 85 THR A N 1
ATOM 639 C CA . THR A 1 85 ? -9.200 18.497 9.886 1.00 79.31 85 THR A CA 1
ATOM 640 C C . THR A 1 85 ? -7.695 18.536 10.121 1.00 79.31 85 THR A C 1
ATOM 642 O O . THR A 1 85 ? -6.955 19.036 9.273 1.00 79.31 85 THR A O 1
ATOM 645 N N . ALA A 1 86 ? -7.236 17.956 11.230 1.00 87.75 86 ALA A N 1
ATOM 646 C CA . ALA A 1 86 ? -5.813 17.848 11.529 1.00 87.75 86 ALA A CA 1
ATOM 647 C C . ALA A 1 86 ? -5.052 17.102 10.417 1.00 87.75 86 ALA A C 1
ATOM 649 O O . ALA A 1 86 ? -5.518 16.077 9.900 1.00 87.75 86 ALA A O 1
ATOM 650 N N . LEU A 1 87 ? -3.872 17.619 10.071 1.00 91.06 87 LEU A N 1
ATOM 651 C CA . LEU A 1 87 ? -2.965 17.010 9.106 1.00 91.06 87 LEU A CA 1
ATOM 652 C C . LEU A 1 87 ? -1.982 16.080 9.814 1.00 91.06 87 LEU A C 1
ATOM 654 O O . LEU A 1 87 ? -1.400 16.414 10.848 1.00 91.06 87 LEU A O 1
ATOM 658 N N . LEU A 1 88 ? -1.782 14.922 9.207 1.00 92.62 88 LEU A N 1
ATOM 659 C CA . LEU A 1 88 ? -0.891 13.867 9.647 1.00 92.62 88 LEU A CA 1
ATOM 660 C C . LEU A 1 88 ? 0.192 13.665 8.600 1.00 92.62 88 LEU A C 1
ATOM 662 O O . LEU A 1 88 ? -0.090 13.578 7.406 1.00 92.62 88 LEU A O 1
ATOM 666 N N . ARG A 1 89 ? 1.431 13.538 9.047 1.00 93.88 89 ARG A N 1
ATOM 667 C CA . ARG A 1 89 ? 2.553 13.099 8.233 1.00 93.88 89 ARG A CA 1
ATOM 668 C C . ARG A 1 89 ? 2.768 11.616 8.480 1.00 93.88 89 ARG A C 1
ATOM 670 O O . ARG A 1 89 ? 2.973 11.215 9.615 1.00 93.88 89 ARG A O 1
ATOM 677 N N . ILE A 1 90 ? 2.720 10.814 7.430 1.00 95.69 90 ILE A N 1
ATOM 678 C CA . ILE A 1 90 ? 3.098 9.403 7.437 1.00 95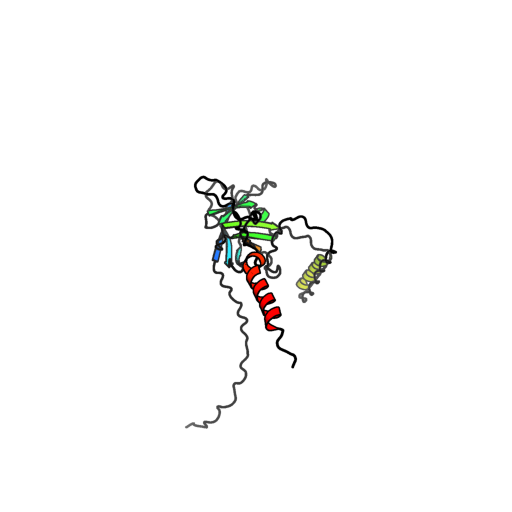.69 90 ILE A CA 1
ATOM 679 C C . ILE A 1 90 ? 4.582 9.333 7.124 1.00 95.69 90 ILE A C 1
ATOM 681 O O . ILE A 1 90 ? 5.042 9.982 6.186 1.00 95.69 90 ILE A O 1
ATOM 685 N N . LEU A 1 91 ? 5.318 8.564 7.910 1.00 95.19 91 LEU A N 1
ATOM 686 C CA . LEU A 1 91 ? 6.770 8.501 7.903 1.00 95.19 91 LEU A CA 1
ATOM 687 C C . LEU A 1 91 ? 7.213 7.063 7.634 1.00 95.19 91 LEU A C 1
ATOM 689 O O . LEU A 1 91 ? 6.663 6.105 8.189 1.00 95.19 91 LEU A O 1
ATOM 693 N N . LEU A 1 92 ? 8.221 6.926 6.777 1.00 95.38 92 LEU A N 1
ATOM 694 C CA . LEU A 1 92 ? 8.938 5.676 6.562 1.00 95.38 92 LEU A CA 1
ATOM 695 C C . LEU A 1 92 ? 10.317 5.734 7.234 1.00 95.38 92 LEU A C 1
ATOM 697 O O . LEU A 1 92 ? 10.891 6.815 7.380 1.00 95.38 92 LEU A O 1
ATOM 701 N N . PRO A 1 93 ? 10.921 4.573 7.548 1.00 92.81 93 PRO A N 1
ATOM 702 C CA . PRO A 1 93 ? 12.260 4.509 8.135 1.00 92.81 93 PRO A CA 1
ATOM 703 C C . PRO A 1 93 ? 13.360 5.069 7.222 1.00 92.81 93 PRO A C 1
ATOM 705 O O . PRO A 1 93 ? 14.425 5.442 7.696 1.00 92.81 93 PRO A O 1
ATOM 708 N N . ASN A 1 94 ? 13.107 5.136 5.911 1.00 91.50 94 ASN A N 1
ATOM 709 C CA . ASN A 1 94 ? 14.025 5.700 4.918 1.00 91.50 94 ASN A CA 1
ATOM 710 C C . ASN A 1 94 ? 13.986 7.245 4.855 1.00 91.50 94 ASN A C 1
ATOM 712 O O . ASN A 1 94 ? 14.667 7.829 4.017 1.00 91.50 94 ASN A O 1
ATOM 716 N N . GLY A 1 95 ? 13.173 7.903 5.692 1.00 91.44 95 GLY A N 1
ATOM 717 C CA . GLY A 1 95 ? 12.989 9.359 5.703 1.00 91.44 95 GLY A CA 1
ATOM 718 C C . GLY A 1 95 ? 11.938 9.886 4.718 1.00 91.44 95 GLY A C 1
ATOM 719 O O . GLY A 1 95 ? 11.620 11.075 4.742 1.00 91.44 95 GLY A O 1
ATOM 720 N N . SER A 1 96 ? 11.359 9.027 3.875 1.00 94.69 96 SER A N 1
ATOM 721 C CA . SER A 1 96 ? 10.239 9.384 3.003 1.00 94.69 96 SER A CA 1
ATOM 722 C C . SER A 1 96 ? 9.007 9.714 3.835 1.00 94.69 96 SER A C 1
ATOM 724 O O . SER A 1 96 ? 8.720 9.053 4.839 1.00 94.69 96 SER A O 1
ATOM 726 N N . SER A 1 97 ? 8.264 10.738 3.418 1.00 94.88 97 SER A N 1
ATOM 727 C CA . SER A 1 97 ? 7.048 11.137 4.113 1.00 94.88 97 SER A CA 1
ATOM 728 C C . SER A 1 97 ? 5.945 11.571 3.162 1.00 94.88 97 SER A C 1
ATOM 730 O O . SER A 1 97 ? 6.199 12.147 2.105 1.00 94.88 97 SER A O 1
ATOM 732 N N . THR A 1 98 ? 4.706 11.285 3.543 1.00 95.88 98 THR A N 1
ATOM 733 C CA . THR A 1 98 ? 3.507 11.746 2.836 1.00 95.88 98 THR A CA 1
ATOM 734 C C . THR A 1 98 ? 2.555 12.397 3.823 1.00 95.88 98 THR A C 1
ATOM 736 O O . THR A 1 98 ? 2.600 12.115 5.016 1.00 95.88 98 THR A O 1
ATOM 739 N N . VAL A 1 99 ? 1.706 13.308 3.353 1.00 95.44 99 VAL A N 1
ATOM 740 C CA . VAL A 1 99 ? 0.743 14.008 4.211 1.00 95.44 99 VAL A CA 1
ATOM 741 C C . VAL A 1 99 ? -0.661 13.499 3.914 1.00 95.44 99 VAL A C 1
ATOM 743 O O . VAL A 1 99 ? -1.041 13.336 2.756 1.00 95.44 99 VAL A O 1
ATOM 746 N N . THR A 1 100 ? -1.427 13.244 4.967 1.00 94.62 100 THR A N 1
ATOM 747 C CA . THR A 1 100 ? -2.833 12.843 4.919 1.00 94.62 100 THR A CA 1
ATOM 748 C C . THR A 1 100 ? -3.626 13.578 6.000 1.00 94.62 100 THR A C 1
ATOM 750 O O . THR A 1 100 ? -3.066 14.306 6.817 1.00 94.62 100 THR A O 1
ATOM 753 N N . THR A 1 101 ? -4.941 13.412 6.017 1.00 93.06 101 THR A N 1
ATOM 754 C CA . THR A 1 101 ? -5.827 14.001 7.028 1.00 93.06 101 THR A CA 1
ATOM 755 C C . THR A 1 101 ? -6.213 12.971 8.087 1.00 93.06 101 THR A C 1
ATOM 757 O O . THR A 1 101 ? -6.356 11.783 7.788 1.00 93.06 101 THR A O 1
ATOM 760 N N . LEU A 1 102 ? -6.485 13.421 9.315 1.00 92.19 102 LEU A N 1
ATOM 761 C CA . LEU A 1 102 ? -7.019 12.566 10.386 1.00 92.19 102 LEU A CA 1
ATOM 762 C C . LEU A 1 102 ? -8.337 11.880 9.987 1.00 92.19 102 LEU A C 1
ATOM 764 O O . LEU A 1 102 ? -8.569 10.724 10.331 1.00 92.19 102 LEU A O 1
ATOM 768 N N . SER A 1 103 ? -9.169 12.549 9.180 1.00 91.12 103 SER A N 1
ATOM 769 C CA . SER A 1 103 ? -10.430 11.994 8.668 1.00 91.12 103 SER A CA 1
ATOM 770 C C . SER A 1 103 ? -10.250 10.723 7.829 1.00 91.12 103 SER A C 1
ATOM 772 O O . SER A 1 103 ? -11.171 9.909 7.751 1.00 91.12 103 SER A O 1
ATOM 774 N N . THR A 1 104 ? -9.061 10.501 7.261 1.00 93.62 104 THR A N 1
ATOM 775 C CA . THR A 1 104 ? -8.723 9.279 6.517 1.00 93.62 104 THR A CA 1
ATOM 776 C C . THR A 1 104 ? -8.799 8.030 7.402 1.00 93.62 104 THR A C 1
ATOM 778 O O . THR A 1 104 ? -9.142 6.951 6.922 1.00 93.62 104 THR A O 1
ATOM 781 N N . PHE A 1 105 ? -8.568 8.174 8.707 1.00 92.62 105 PHE A N 1
ATOM 782 C CA . PHE A 1 105 ? -8.564 7.076 9.676 1.00 92.62 105 PHE A CA 1
ATOM 783 C C . PHE A 1 105 ? -9.918 6.848 10.361 1.00 92.62 105 PHE A C 1
ATOM 785 O O . PHE A 1 105 ? -10.013 6.064 11.301 1.00 92.62 105 PHE A O 1
ATOM 792 N N . SER A 1 106 ? -10.988 7.490 9.880 1.00 90.12 106 SER A N 1
ATOM 793 C CA . SER A 1 106 ? -12.336 7.277 10.411 1.00 90.12 106 SER A CA 1
ATOM 794 C C . SER A 1 106 ? -12.777 5.818 10.272 1.00 90.12 106 SER A C 1
ATOM 796 O O . SER A 1 106 ? -12.664 5.227 9.198 1.00 90.12 106 SER A O 1
ATOM 798 N N . THR A 1 107 ? -13.369 5.263 11.329 1.00 88.50 107 THR A N 1
ATOM 799 C CA . THR A 1 107 ? -13.914 3.894 11.361 1.00 88.50 107 THR A CA 1
ATOM 800 C C . THR A 1 107 ? -15.056 3.665 10.365 1.00 88.50 107 THR A C 1
ATOM 802 O O . THR A 1 107 ? -15.357 2.523 10.031 1.00 88.50 107 THR A O 1
ATOM 805 N N . ALA A 1 108 ? -15.679 4.733 9.855 1.00 87.88 108 ALA A N 1
ATOM 806 C CA . ALA A 1 108 ? -16.728 4.657 8.838 1.00 87.88 108 ALA A CA 1
ATOM 807 C C . ALA A 1 108 ? -16.190 4.410 7.414 1.00 87.88 108 ALA A C 1
ATOM 809 O O . ALA A 1 108 ? -16.970 4.169 6.488 1.00 87.88 108 ALA A O 1
ATOM 810 N N . LEU A 1 109 ? -14.874 4.518 7.214 1.00 90.38 109 LEU A N 1
ATOM 811 C CA . LEU A 1 109 ? -14.223 4.404 5.913 1.00 90.38 109 LEU A CA 1
ATOM 812 C C . LEU A 1 109 ? -13.365 3.139 5.855 1.00 90.38 109 LEU A C 1
ATOM 814 O O . LEU A 1 109 ? -12.820 2.698 6.861 1.00 90.38 109 LEU A O 1
ATOM 818 N N . LYS A 1 110 ? -13.211 2.571 4.656 1.00 90.56 110 LYS A N 1
ATOM 819 C CA . LYS A 1 110 ? -12.235 1.506 4.401 1.00 90.56 110 LYS A CA 1
ATOM 820 C C . LYS A 1 110 ? -10.886 2.141 4.084 1.00 90.56 110 LYS A C 1
ATOM 822 O O . LYS A 1 110 ? -10.795 2.907 3.126 1.00 90.56 110 LYS A O 1
ATOM 827 N N . GLN A 1 111 ? -9.847 1.833 4.852 1.00 94.00 111 GLN A N 1
ATOM 828 C CA . GLN A 1 111 ? -8.511 2.389 4.633 1.00 94.00 111 GLN A CA 1
ATOM 829 C C . GLN A 1 111 ? -7.676 1.497 3.711 1.00 94.00 111 GLN A C 1
ATOM 831 O O . GLN A 1 111 ? -7.680 0.270 3.823 1.00 94.00 111 GLN A O 1
ATOM 836 N N . HIS A 1 112 ? -6.933 2.131 2.811 1.00 95.00 112 HIS A N 1
ATOM 837 C CA . HIS A 1 112 ? -5.965 1.518 1.914 1.00 95.00 112 HIS A CA 1
ATOM 838 C C . HIS A 1 112 ? -4.581 2.128 2.168 1.00 95.00 112 HIS A C 1
ATOM 840 O O . HIS A 1 112 ? -4.402 3.341 2.031 1.00 95.00 112 HIS A O 1
ATOM 846 N N . VAL A 1 113 ? -3.604 1.289 2.499 1.00 95.75 113 VAL A N 1
ATOM 847 C CA . VAL A 1 113 ? -2.185 1.641 2.578 1.00 95.75 113 VAL A CA 1
ATOM 848 C C . VAL A 1 113 ? -1.553 1.348 1.222 1.00 95.75 113 VAL A C 1
ATOM 850 O O . VAL A 1 113 ? -1.390 0.188 0.853 1.00 95.75 113 VAL A O 1
ATOM 853 N N . ASN A 1 114 ? -1.199 2.381 0.470 1.00 96.19 114 ASN A N 1
ATOM 854 C CA . ASN A 1 114 ? -0.489 2.234 -0.793 1.00 96.19 114 ASN A CA 1
ATOM 855 C C . ASN A 1 114 ? 1.016 2.244 -0.517 1.00 96.19 114 ASN A C 1
ATOM 857 O O . ASN A 1 114 ? 1.536 3.235 -0.006 1.00 96.19 114 ASN A O 1
ATOM 861 N N . LEU A 1 115 ? 1.703 1.155 -0.848 1.00 95.81 115 LEU A N 1
ATOM 862 C CA . LEU A 1 115 ? 3.155 1.030 -0.772 1.00 95.81 115 LEU A CA 1
ATOM 863 C C . LEU A 1 115 ? 3.743 1.135 -2.175 1.00 95.81 115 LEU A C 1
ATOM 865 O O . LEU A 1 115 ? 3.485 0.279 -3.023 1.00 95.81 115 LEU A O 1
ATOM 869 N N . TYR A 1 116 ? 4.539 2.174 -2.402 1.00 95.56 116 TYR A N 1
ATOM 870 C CA . TYR A 1 116 ? 5.254 2.379 -3.653 1.00 95.56 116 TYR A CA 1
ATOM 871 C C . TYR A 1 116 ? 6.603 1.677 -3.560 1.00 95.56 116 TYR A C 1
ATOM 873 O O . TYR A 1 116 ? 7.418 2.001 -2.691 1.00 95.56 116 TYR A O 1
ATOM 881 N N . LEU A 1 117 ? 6.812 0.689 -4.422 1.00 95.06 117 LEU A N 1
ATOM 882 C CA . LEU A 1 117 ? 8.014 -0.134 -4.434 1.00 95.06 117 LEU A CA 1
ATOM 883 C C . LEU A 1 117 ? 8.914 0.258 -5.609 1.00 95.06 117 LEU A C 1
ATOM 885 O O . LEU A 1 117 ? 8.431 0.438 -6.728 1.00 95.06 117 LEU A O 1
ATOM 889 N N . SER A 1 118 ? 10.217 0.326 -5.342 1.00 93.00 118 SER A N 1
ATOM 890 C CA . SER A 1 118 ? 11.263 0.408 -6.363 1.00 93.00 118 SER A CA 1
ATOM 891 C C . SER A 1 118 ? 11.314 -0.876 -7.196 1.00 93.00 118 SER A C 1
ATOM 893 O O . SER A 1 118 ? 10.797 -1.923 -6.792 1.00 93.00 118 SER A O 1
ATOM 895 N N . THR A 1 119 ? 12.013 -0.821 -8.328 1.00 91.31 119 THR A N 1
ATOM 896 C CA . THR A 1 119 ? 12.364 -1.996 -9.145 1.00 91.31 119 THR A CA 1
ATOM 897 C C . THR A 1 119 ? 13.103 -3.080 -8.347 1.00 91.31 119 THR A C 1
ATOM 899 O O . THR A 1 119 ? 12.883 -4.267 -8.582 1.00 91.31 119 THR A O 1
ATOM 902 N N . ASP A 1 120 ? 13.878 -2.687 -7.333 1.00 90.75 120 ASP A N 1
ATOM 903 C CA . ASP A 1 120 ? 14.585 -3.602 -6.424 1.00 90.75 120 ASP A CA 1
ATOM 904 C C . ASP A 1 120 ? 13.674 -4.238 -5.356 1.00 90.75 120 ASP A C 1
ATOM 906 O O . ASP A 1 120 ? 14.100 -5.100 -4.585 1.00 90.75 120 ASP A O 1
ATOM 910 N N . GLY A 1 121 ? 12.413 -3.804 -5.273 1.00 89.88 121 GLY A N 1
ATOM 911 C CA . GLY A 1 121 ? 11.457 -4.254 -4.264 1.00 89.88 121 GLY A CA 1
ATOM 912 C C . GLY A 1 121 ? 11.541 -3.518 -2.926 1.00 89.88 121 GLY A C 1
ATOM 913 O O . GLY A 1 121 ? 10.821 -3.873 -1.996 1.00 89.88 121 GLY A O 1
ATOM 914 N N . THR A 1 122 ? 12.384 -2.492 -2.810 1.00 92.38 122 THR A N 1
ATOM 915 C CA . THR A 1 122 ? 12.462 -1.633 -1.622 1.00 92.38 122 THR A CA 1
ATOM 916 C C . THR A 1 122 ? 11.309 -0.628 -1.596 1.00 92.38 122 THR A C 1
ATOM 918 O O . THR A 1 122 ? 10.918 -0.082 -2.626 1.00 92.38 122 THR A O 1
ATOM 921 N N . ALA A 1 123 ? 10.742 -0.368 -0.416 1.00 94.06 123 ALA A N 1
ATOM 922 C CA . ALA A 1 123 ? 9.696 0.641 -0.263 1.00 94.06 123 ALA A CA 1
ATOM 923 C C . ALA A 1 123 ? 10.281 2.057 -0.407 1.00 94.06 123 ALA A C 1
ATOM 925 O O . ALA A 1 123 ? 11.141 2.462 0.378 1.00 94.06 123 ALA A O 1
ATOM 926 N N . LEU A 1 124 ? 9.800 2.812 -1.394 1.00 94.44 124 LEU A N 1
ATOM 927 C CA . LEU A 1 124 ? 10.203 4.196 -1.657 1.00 94.44 124 LEU A CA 1
ATOM 928 C C . LEU A 1 124 ? 9.356 5.179 -0.850 1.00 94.44 124 LEU A C 1
ATOM 930 O O . LEU A 1 124 ? 9.875 6.079 -0.189 1.00 94.44 124 LEU A O 1
ATOM 934 N N . SER A 1 125 ? 8.040 4.995 -0.884 1.00 95.62 125 SER A N 1
ATOM 935 C CA . SER A 1 125 ? 7.077 5.821 -0.163 1.00 95.62 125 SER A CA 1
ATOM 936 C C . SER A 1 125 ? 5.847 5.002 0.217 1.00 95.62 125 SER A C 1
ATOM 938 O O . SER A 1 125 ? 5.578 3.934 -0.339 1.00 95.62 125 SER A O 1
ATOM 940 N N . ALA A 1 126 ? 5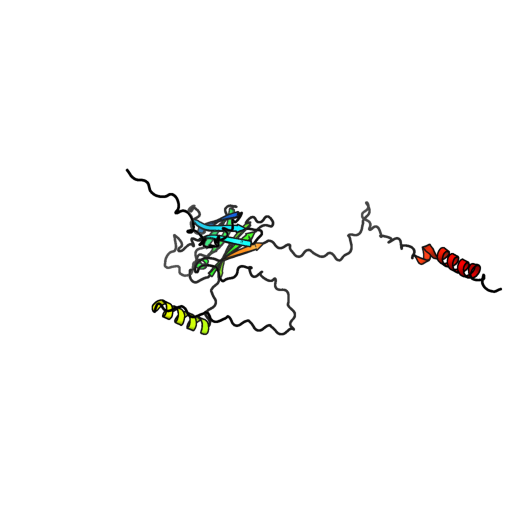.090 5.505 1.185 1.00 96.38 126 ALA A N 1
ATOM 941 C CA . ALA A 1 126 ? 3.784 4.970 1.533 1.00 96.38 126 ALA A CA 1
ATOM 942 C C . ALA A 1 126 ? 2.788 6.111 1.651 1.00 96.38 126 ALA A C 1
ATOM 944 O O . ALA A 1 126 ? 3.132 7.185 2.145 1.00 96.38 126 ALA A O 1
ATOM 945 N N . SER A 1 127 ? 1.548 5.869 1.246 1.00 96.19 127 SER A N 1
ATOM 946 C CA . SER A 1 127 ? 0.434 6.774 1.506 1.00 96.19 127 SER A CA 1
ATOM 947 C C . SER A 1 127 ? -0.760 6.006 2.049 1.00 96.19 127 SER A C 1
ATOM 949 O O . SER A 1 127 ? -0.945 4.827 1.754 1.00 96.19 127 SER A O 1
ATOM 951 N N . VAL A 1 128 ? -1.586 6.673 2.850 1.00 96.31 128 VAL A N 1
ATOM 952 C CA . VAL A 1 128 ? -2.841 6.102 3.341 1.00 96.31 128 VAL A CA 1
ATOM 953 C C . VAL A 1 128 ? -3.989 6.890 2.749 1.00 96.31 128 VAL A C 1
ATOM 955 O O . VAL A 1 128 ? -4.017 8.119 2.792 1.00 96.31 128 VAL A O 1
ATOM 958 N N . THR A 1 129 ? -4.923 6.149 2.174 1.00 94.94 129 THR A N 1
ATOM 959 C CA . THR A 1 129 ? -6.129 6.658 1.524 1.00 94.94 129 THR A CA 1
ATOM 960 C C . THR A 1 129 ? -7.339 5.971 2.131 1.00 94.94 129 THR A C 1
ATOM 962 O O . THR A 1 129 ? -7.220 4.883 2.693 1.00 94.94 129 THR A O 1
ATOM 965 N N . SER A 1 130 ? -8.508 6.590 2.036 1.00 92.75 130 SER A N 1
ATOM 966 C CA . SER A 1 130 ? -9.745 6.014 2.546 1.00 92.75 130 SER A CA 1
ATOM 967 C C . SER A 1 130 ? -10.832 6.052 1.484 1.00 92.75 130 SER A C 1
ATOM 969 O O . SER A 1 130 ? -10.910 6.968 0.667 1.00 92.75 130 SER A O 1
ATOM 971 N N . ILE A 1 131 ? -11.660 5.013 1.470 1.00 90.56 131 ILE A N 1
ATOM 972 C CA . ILE A 1 131 ? -12.764 4.858 0.533 1.00 90.56 131 ILE A CA 1
ATOM 973 C C . ILE A 1 131 ? -14.035 4.677 1.350 1.00 90.56 131 ILE A C 1
ATOM 975 O O . ILE A 1 131 ? -14.131 3.786 2.198 1.00 90.56 131 ILE A O 1
ATOM 979 N N . LYS A 1 132 ? -15.033 5.521 1.084 1.00 87.56 132 LYS A N 1
ATOM 980 C CA . LYS A 1 132 ? -16.368 5.339 1.648 1.00 87.56 132 LYS A CA 1
ATOM 981 C C . LYS A 1 132 ? -16.995 4.098 1.002 1.00 87.56 132 LYS A C 1
ATOM 983 O O . LYS A 1 132 ? -17.105 4.071 -0.226 1.00 87.56 132 LYS A O 1
ATOM 988 N N . PRO A 1 133 ? -17.380 3.069 1.778 1.00 81.44 133 PRO A N 1
ATOM 989 C CA . PRO A 1 133 ? -18.029 1.900 1.204 1.00 81.44 133 PRO A CA 1
ATOM 990 C C . PRO A 1 133 ? -19.324 2.319 0.502 1.00 81.44 133 PRO A C 1
ATOM 992 O O . PRO A 1 133 ? -20.014 3.241 0.946 1.00 81.44 133 PRO A O 1
ATOM 995 N N . ALA A 1 134 ? -19.636 1.650 -0.610 1.00 82.88 134 ALA A N 1
ATOM 996 C CA . ALA A 1 134 ? -20.894 1.873 -1.306 1.00 82.88 134 ALA A CA 1
ATOM 997 C C . ALA A 1 134 ? -22.066 1.634 -0.337 1.00 82.88 134 ALA A C 1
ATOM 999 O O . ALA A 1 134 ? -21.985 0.724 0.497 1.00 82.88 134 ALA A O 1
ATOM 1000 N N . PRO A 1 135 ? -23.139 2.442 -0.416 1.00 81.62 135 PRO A N 1
ATOM 1001 C CA . PRO A 1 135 ? -24.329 2.182 0.378 1.00 81.62 135 PRO A CA 1
ATOM 1002 C C . PRO A 1 135 ? -24.845 0.771 0.056 1.00 81.62 135 PRO A C 1
ATOM 1004 O O . PRO A 1 135 ? -24.833 0.382 -1.116 1.00 81.62 135 PRO A O 1
ATOM 1007 N N . PRO A 1 136 ? -25.265 -0.006 1.070 1.00 80.06 136 PRO A N 1
ATOM 1008 C CA . PRO A 1 136 ? -25.733 -1.364 0.851 1.00 80.06 136 PRO A CA 1
ATOM 1009 C C . PRO A 1 136 ? -26.944 -1.341 -0.076 1.00 80.06 136 PRO A C 1
ATOM 1011 O O . PRO A 1 136 ? -27.839 -0.500 0.055 1.00 80.06 136 PRO A O 1
ATOM 1014 N N . THR A 1 137 ? -26.981 -2.286 -1.008 1.00 87.19 137 THR A N 1
ATOM 1015 C CA . THR A 1 137 ? -28.182 -2.500 -1.820 1.00 87.19 137 THR A CA 1
ATOM 1016 C C . THR A 1 137 ? -29.352 -2.915 -0.912 1.00 87.19 137 THR A C 1
ATOM 1018 O O . THR A 1 137 ? -29.129 -3.486 0.162 1.00 87.19 137 THR A O 1
ATOM 1021 N N . PRO A 1 138 ? -30.617 -2.656 -1.294 1.00 85.81 138 PRO A N 1
ATOM 1022 C CA . PRO A 1 138 ? -31.768 -3.028 -0.464 1.00 85.81 138 PRO A CA 1
ATOM 1023 C C . PRO A 1 138 ? -31.802 -4.531 -0.132 1.00 85.81 138 PRO A C 1
ATOM 1025 O O . PRO A 1 138 ? -32.209 -4.917 0.965 1.00 85.81 138 PRO A O 1
ATOM 1028 N N . GLU A 1 139 ? -31.313 -5.383 -1.037 1.00 83.31 139 GLU A N 1
ATOM 1029 C CA . GLU A 1 139 ? -31.193 -6.827 -0.813 1.00 83.31 139 GLU A CA 1
ATOM 1030 C C . GLU A 1 139 ? -30.121 -7.179 0.226 1.00 83.31 139 GLU A C 1
ATOM 1032 O O . GLU A 1 139 ? -30.364 -7.997 1.120 1.00 83.31 139 GLU A O 1
ATOM 1037 N N . GLU A 1 140 ? -28.953 -6.534 0.161 1.00 85.38 140 GLU A N 1
ATOM 1038 C CA . GLU A 1 140 ? -27.891 -6.703 1.156 1.00 85.38 140 GLU A CA 1
ATOM 1039 C C . GLU A 1 140 ? -28.314 -6.182 2.528 1.00 85.38 140 GLU A C 1
ATOM 1041 O O . GLU A 1 140 ? -28.031 -6.838 3.527 1.00 85.38 140 GLU A O 1
ATOM 1046 N N . ALA A 1 141 ? -29.037 -5.062 2.597 1.00 85.00 141 ALA A N 1
ATOM 1047 C CA . ALA A 1 141 ? -29.569 -4.529 3.850 1.00 85.00 141 ALA A CA 1
ATOM 1048 C C . ALA A 1 141 ? -30.585 -5.496 4.487 1.00 85.00 141 ALA A C 1
ATOM 1050 O O . ALA A 1 141 ? -30.508 -5.796 5.682 1.00 85.00 141 ALA A O 1
ATOM 1051 N N . ALA A 1 142 ? -31.496 -6.061 3.686 1.00 86.31 142 ALA A N 1
ATOM 1052 C CA . ALA A 1 142 ? -32.430 -7.084 4.150 1.00 86.31 142 ALA A CA 1
ATOM 1053 C C . ALA A 1 142 ? -31.701 -8.355 4.619 1.00 86.31 142 ALA A C 1
ATOM 1055 O O . ALA A 1 142 ? -32.093 -8.975 5.613 1.00 86.31 142 ALA A O 1
ATOM 1056 N N . TYR A 1 143 ? -30.627 -8.744 3.931 1.00 85.12 143 TYR A N 1
ATOM 1057 C CA . TYR A 1 143 ? -29.781 -9.857 4.346 1.00 85.12 143 TYR A CA 1
ATOM 1058 C C . TYR A 1 143 ? -29.040 -9.555 5.657 1.00 85.12 143 TYR A C 1
ATOM 1060 O O . TYR A 1 143 ? -29.110 -10.363 6.581 1.00 85.12 143 TYR A O 1
ATOM 1068 N N . GLN A 1 144 ? -28.415 -8.386 5.797 1.00 85.88 144 GLN A N 1
ATOM 1069 C CA . GLN A 1 144 ? -27.758 -7.957 7.035 1.00 85.88 144 GLN A CA 1
ATOM 1070 C C . GLN A 1 144 ? -28.739 -7.945 8.214 1.00 85.88 144 GLN A C 1
ATOM 1072 O O . GLN A 1 144 ? -28.415 -8.464 9.283 1.00 85.88 144 GLN A O 1
ATOM 1077 N N . ALA A 1 145 ? -29.972 -7.472 8.012 1.00 88.88 145 ALA A N 1
ATOM 1078 C CA . ALA A 1 145 ? -31.025 -7.539 9.025 1.00 88.88 145 ALA A CA 1
ATOM 1079 C C . ALA A 1 145 ? -31.379 -8.990 9.411 1.00 88.88 145 ALA A C 1
ATOM 1081 O O . ALA A 1 145 ? -31.564 -9.298 10.594 1.00 88.88 145 ALA A O 1
ATOM 1082 N N . LYS A 1 146 ? -31.430 -9.917 8.440 1.00 88.62 146 LYS A N 1
ATOM 1083 C CA . LYS A 1 146 ? -31.622 -11.355 8.709 1.00 88.62 146 LYS A CA 1
ATOM 1084 C C . LYS A 1 146 ? -30.451 -11.947 9.494 1.00 88.62 146 LYS A C 1
ATOM 1086 O O . LYS A 1 146 ? -30.696 -12.701 10.434 1.00 88.62 146 LYS A O 1
ATOM 1091 N N . VAL A 1 147 ? -29.212 -11.596 9.149 1.00 88.06 147 VAL A N 1
ATOM 1092 C CA . VAL A 1 147 ? -28.001 -12.044 9.856 1.00 88.06 147 VAL A CA 1
ATOM 1093 C C . VAL A 1 147 ? -27.987 -11.521 11.292 1.00 88.06 147 VAL A C 1
ATOM 1095 O O . VAL A 1 147 ? -27.802 -12.310 12.215 1.00 88.06 147 VAL A O 1
ATOM 1098 N N . ALA A 1 148 ? -28.266 -10.233 11.506 1.00 88.12 148 ALA A N 1
ATOM 1099 C CA . ALA A 1 148 ? -28.361 -9.639 12.839 1.00 88.12 148 ALA A CA 1
ATOM 1100 C C . ALA A 1 148 ? -29.435 -10.336 13.693 1.00 88.12 148 ALA A C 1
ATOM 1102 O O . ALA A 1 148 ? -29.183 -10.702 14.843 1.00 88.12 148 ALA A O 1
ATOM 1103 N N . ARG A 1 149 ? -30.606 -10.624 13.107 1.00 88.94 149 ARG A N 1
ATOM 1104 C CA . ARG A 1 149 ? -31.680 -11.374 13.776 1.00 88.94 149 ARG A CA 1
ATOM 1105 C C . ARG A 1 149 ? -31.296 -12.827 14.063 1.00 88.94 149 ARG A C 1
ATOM 1107 O O . ARG A 1 149 ? -31.710 -13.359 15.090 1.00 88.94 149 ARG A O 1
ATOM 1114 N N . ALA A 1 150 ? -30.546 -13.478 13.175 1.00 87.12 150 ALA A N 1
ATOM 1115 C CA . ALA A 1 150 ? -30.056 -14.839 13.379 1.00 87.12 150 ALA A CA 1
ATOM 1116 C C . ALA A 1 150 ? -29.020 -14.888 14.510 1.00 87.12 150 ALA A C 1
ATOM 1118 O O . ALA A 1 150 ? -29.173 -15.701 15.420 1.00 87.12 150 ALA A O 1
ATOM 1119 N N . LYS A 1 151 ? -28.061 -13.952 14.522 1.00 90.12 151 LYS A N 1
ATOM 1120 C CA . LYS A 1 151 ? -27.041 -13.807 15.571 1.00 90.12 151 LYS A CA 1
ATOM 1121 C C . LYS A 1 151 ? -27.673 -13.547 16.940 1.00 90.12 151 LYS A C 1
ATOM 1123 O O . LYS A 1 151 ? -27.348 -14.239 17.896 1.00 90.12 151 LYS A O 1
ATOM 1128 N N . ALA A 1 152 ? -28.650 -12.639 17.015 1.00 89.44 152 ALA A N 1
ATOM 1129 C CA . ALA A 1 152 ? -29.395 -12.364 18.247 1.00 89.44 152 ALA A CA 1
ATOM 1130 C C . ALA A 1 152 ? -30.226 -13.563 18.744 1.00 89.44 152 ALA A C 1
ATOM 1132 O O . ALA A 1 152 ? -30.541 -13.653 19.925 1.00 89.44 152 ALA A O 1
ATOM 1133 N N . ARG A 1 153 ? -30.602 -14.485 17.848 1.00 89.75 153 ARG A N 1
ATOM 1134 C CA . ARG A 1 153 ? -31.402 -15.681 18.164 1.00 89.75 153 ARG A CA 1
ATOM 1135 C C . ARG A 1 153 ? -30.571 -16.964 18.276 1.00 89.75 153 ARG A C 1
ATOM 1137 O O . ARG A 1 153 ? -31.170 -18.030 18.385 1.00 89.75 153 ARG A O 1
ATOM 1144 N N . GLY A 1 154 ? -29.241 -16.888 18.177 1.00 88.31 154 GLY A N 1
ATOM 1145 C CA . GLY A 1 154 ? -28.359 -18.062 18.166 1.00 88.31 154 GLY A CA 1
ATOM 1146 C C . GLY A 1 154 ? -28.619 -19.034 17.006 1.00 88.31 154 GLY A C 1
ATOM 1147 O O . GLY A 1 154 ? -28.311 -20.217 17.109 1.00 88.31 154 GLY A O 1
ATOM 1148 N N . LYS A 1 155 ? -29.235 -18.564 15.913 1.00 88.12 155 LYS A N 1
ATOM 1149 C CA . LYS A 1 155 ? -29.543 -19.386 14.734 1.00 88.12 155 LYS A CA 1
ATOM 1150 C C . LYS A 1 155 ? -28.374 -19.370 13.744 1.00 88.12 155 LYS A C 1
ATOM 1152 O O . LYS A 1 155 ? -27.676 -18.357 13.665 1.00 88.12 155 LYS A O 1
ATOM 1157 N N . PRO A 1 156 ? -28.189 -20.442 12.951 1.00 84.94 156 PRO A N 1
ATOM 1158 C CA . PRO A 1 156 ? -27.182 -20.460 11.898 1.00 84.94 156 PRO A CA 1
ATOM 1159 C C . PRO A 1 156 ? -27.400 -19.308 10.910 1.00 84.94 156 PRO A C 1
ATOM 1161 O O . PRO A 1 156 ? -28.535 -18.951 10.576 1.00 84.94 156 PRO A O 1
ATOM 1164 N N . ILE A 1 157 ? -26.292 -18.709 10.474 1.00 83.31 157 ILE A N 1
ATOM 1165 C CA . ILE A 1 157 ? -26.278 -17.564 9.563 1.00 83.31 157 ILE A CA 1
ATOM 1166 C C . ILE A 1 157 ? -26.785 -18.036 8.189 1.00 83.31 157 ILE A C 1
ATOM 1168 O O . ILE A 1 157 ? -26.294 -19.049 7.685 1.00 83.31 157 ILE A O 1
ATOM 1172 N N . PRO A 1 158 ? -27.776 -17.354 7.581 1.00 81.44 158 PRO A N 1
ATOM 1173 C CA . PRO A 1 158 ? -28.249 -17.715 6.248 1.00 81.44 158 PRO A CA 1
ATOM 1174 C C . PRO A 1 158 ? -27.113 -17.591 5.218 1.00 81.44 158 PRO A C 1
ATOM 1176 O O . PRO A 1 158 ? -26.246 -16.742 5.389 1.00 81.44 158 PRO A O 1
ATOM 1179 N N . PRO A 1 159 ? -27.097 -18.392 4.141 1.00 81.00 159 PRO A N 1
ATOM 1180 C CA . PRO A 1 159 ? -26.076 -18.279 3.102 1.00 81.00 159 PRO A CA 1
ATOM 1181 C C . PRO A 1 159 ? -26.175 -16.932 2.369 1.00 81.00 159 PRO A C 1
ATOM 1183 O O . PRO A 1 159 ? -27.276 -16.445 2.096 1.00 81.00 159 PRO A O 1
ATOM 1186 N N . ARG A 1 160 ? -25.021 -16.341 2.032 1.00 78.12 160 ARG A N 1
ATOM 1187 C CA . ARG A 1 160 ? -24.942 -15.046 1.339 1.00 78.12 160 ARG A CA 1
ATOM 1188 C C . ARG A 1 160 ? -25.588 -15.135 -0.055 1.00 78.12 160 ARG A C 1
ATOM 1190 O O . ARG A 1 160 ? -25.320 -16.105 -0.770 1.00 78.12 160 ARG A O 1
ATOM 1197 N N . PRO A 1 161 ? -26.397 -14.141 -0.474 1.00 74.94 161 PRO A N 1
ATOM 1198 C CA . PRO A 1 161 ? -26.859 -14.061 -1.854 1.00 74.94 161 PRO A CA 1
ATOM 1199 C C . PRO A 1 161 ? -25.655 -13.991 -2.802 1.00 74.94 161 PRO A C 1
ATOM 1201 O O . PRO A 1 161 ? -24.678 -13.294 -2.522 1.00 74.94 161 PRO A O 1
ATOM 1204 N N . LYS A 1 162 ? -25.700 -14.736 -3.912 1.00 73.56 162 LYS A N 1
ATOM 1205 C CA . LYS A 1 162 ? -24.632 -14.697 -4.920 1.00 73.56 162 LYS A CA 1
ATOM 1206 C C . LYS A 1 162 ? -24.653 -13.321 -5.597 1.00 73.56 162 LYS A C 1
ATOM 1208 O O . LYS A 1 162 ? -25.730 -12.917 -6.026 1.00 73.56 162 LYS A O 1
ATOM 1213 N N . PRO A 1 163 ? -23.508 -12.629 -5.735 1.00 67.06 163 PRO A N 1
ATOM 1214 C CA . PRO A 1 163 ? -23.471 -11.356 -6.442 1.00 67.06 163 PRO A CA 1
ATOM 1215 C C . PRO A 1 163 ? -23.946 -11.562 -7.883 1.00 67.06 163 PRO A C 1
ATOM 1217 O O . PRO A 1 163 ? -23.462 -12.462 -8.582 1.00 67.06 163 PRO A O 1
ATOM 1220 N N . GLU A 1 164 ? -24.907 -10.749 -8.325 1.00 58.66 164 GLU A N 1
ATOM 1221 C CA . GLU A 1 164 ? -25.332 -10.743 -9.721 1.00 58.66 164 GLU A CA 1
ATOM 1222 C C . GLU A 1 164 ? -24.121 -10.414 -10.599 1.00 58.66 164 GLU A C 1
ATOM 1224 O O . GLU A 1 164 ? -23.468 -9.379 -10.449 1.00 58.66 164 GLU A O 1
ATOM 1229 N N . LYS A 1 165 ? -23.764 -11.328 -11.507 1.00 54.34 165 LYS A N 1
ATOM 1230 C CA . LYS A 1 165 ? -22.640 -11.099 -12.416 1.00 54.34 165 LYS A CA 1
ATOM 1231 C C . LYS A 1 165 ? -22.993 -9.926 -13.338 1.00 54.34 165 LYS A C 1
ATOM 1233 O O . LYS A 1 165 ? -24.058 -9.973 -13.960 1.00 54.34 165 LYS A O 1
ATOM 1238 N N . PRO A 1 166 ? -22.113 -8.922 -13.502 1.00 55.19 166 PRO A N 1
ATOM 1239 C CA . PRO A 1 166 ? -22.369 -7.837 -14.438 1.00 55.19 166 PRO A CA 1
ATOM 1240 C C . PRO A 1 166 ? -22.558 -8.416 -15.845 1.00 55.19 166 PRO A C 1
ATOM 1242 O O . PRO A 1 166 ? -21.732 -9.194 -16.336 1.00 55.19 166 PRO A O 1
ATOM 1245 N N . LYS A 1 167 ? -23.679 -8.065 -16.488 1.00 45.47 167 LYS A N 1
ATOM 1246 C CA . LYS A 1 167 ? -23.974 -8.440 -17.876 1.00 45.47 167 LYS A CA 1
ATOM 1247 C C . LYS A 1 167 ? -22.827 -7.942 -18.763 1.00 45.47 167 LYS A C 1
ATOM 1249 O O . LYS A 1 167 ? -22.500 -6.758 -18.738 1.00 45.47 167 LYS A O 1
ATOM 1254 N N . LYS A 1 168 ? -22.198 -8.845 -19.529 1.00 43.19 168 LYS A N 1
ATOM 1255 C CA . LYS A 1 168 ? -21.107 -8.503 -20.459 1.00 43.19 168 LYS A CA 1
ATOM 1256 C C . LYS A 1 168 ? -21.557 -7.366 -21.395 1.00 43.19 168 LYS A C 1
ATOM 1258 O O . LYS A 1 168 ? -22.623 -7.500 -22.000 1.00 43.19 168 LYS A O 1
ATOM 1263 N N . PRO A 1 169 ? -20.773 -6.285 -21.559 1.00 44.44 169 PRO A N 1
ATOM 1264 C CA . PRO A 1 169 ? -21.100 -5.236 -22.516 1.00 44.44 169 PRO A CA 1
ATOM 1265 C C . PRO A 1 169 ? -21.070 -5.788 -23.950 1.00 44.44 169 PRO A C 1
ATOM 1267 O O . PRO A 1 169 ? -20.190 -6.571 -24.318 1.00 44.44 169 PRO A O 1
ATOM 1270 N N . LYS A 1 170 ? -22.066 -5.394 -24.755 1.00 42.59 170 LYS A N 1
ATOM 1271 C CA . LYS A 1 170 ? -22.149 -5.687 -26.194 1.00 42.59 170 LYS A CA 1
ATOM 1272 C C . LYS A 1 170 ? -20.905 -5.132 -26.900 1.00 42.59 170 LYS A C 1
ATOM 1274 O O . LYS A 1 170 ? -20.490 -4.004 -26.662 1.00 42.59 170 LYS A O 1
ATOM 1279 N N . LYS A 1 171 ? -20.324 -5.951 -27.776 1.00 40.88 171 LYS A N 1
ATOM 1280 C CA . LYS A 1 171 ? -19.138 -5.660 -28.589 1.00 40.88 171 LYS A CA 1
ATOM 1281 C C . LYS A 1 171 ? -19.430 -4.466 -29.513 1.00 40.88 171 LYS A C 1
ATOM 1283 O O . LYS A 1 171 ? -20.245 -4.610 -30.416 1.00 40.88 171 LYS A O 1
ATOM 1288 N N . GLY A 1 172 ? -18.781 -3.320 -29.288 1.00 43.38 172 GLY A N 1
ATOM 1289 C CA . GLY A 1 172 ? -18.836 -2.190 -30.225 1.00 43.38 172 GLY A CA 1
ATOM 1290 C C . GLY A 1 172 ? -18.801 -0.794 -29.609 1.00 43.38 172 GLY A C 1
ATOM 1291 O O . GLY A 1 172 ? -19.687 0.003 -29.886 1.00 43.38 172 GLY A O 1
ATOM 1292 N N . THR A 1 173 ? -17.794 -0.458 -28.802 1.00 36.34 173 THR A N 1
ATOM 1293 C CA . THR A 1 173 ? -17.395 0.949 -28.621 1.00 36.34 173 THR A CA 1
ATOM 1294 C C . THR A 1 173 ? -15.900 0.999 -28.322 1.00 36.34 173 THR A C 1
ATOM 1296 O O . THR A 1 173 ? -15.403 0.296 -27.445 1.00 36.34 173 THR A O 1
ATOM 1299 N N . THR A 1 174 ? -15.186 1.769 -29.132 1.00 39.19 174 THR A N 1
ATOM 1300 C CA . THR A 1 174 ? -13.745 2.025 -29.101 1.00 39.19 174 THR A CA 1
ATOM 1301 C C . THR A 1 174 ? -13.304 2.534 -27.721 1.00 39.19 174 THR A C 1
ATOM 1303 O O . THR A 1 174 ? -13.912 3.485 -27.232 1.00 39.19 174 THR A O 1
ATOM 1306 N N . PRO A 1 175 ? -12.267 1.970 -27.074 1.00 40.28 175 PRO A N 1
ATOM 1307 C CA . PRO A 1 175 ? -11.756 2.535 -25.836 1.00 40.28 175 PRO A CA 1
ATOM 1308 C C . PRO A 1 175 ? -10.691 3.592 -26.140 1.00 40.28 175 PRO A C 1
ATOM 1310 O O . PRO A 1 175 ? -9.566 3.280 -26.530 1.00 40.28 175 PRO A O 1
ATOM 1313 N N . THR A 1 176 ? -11.053 4.853 -25.911 1.00 34.34 176 THR A N 1
ATOM 1314 C CA . THR A 1 176 ? -10.110 5.911 -25.539 1.00 34.34 176 THR A CA 1
ATOM 1315 C C . THR A 1 176 ? -9.289 5.419 -24.348 1.00 34.34 176 THR A C 1
ATOM 1317 O O . THR A 1 176 ? -9.846 4.991 -23.336 1.00 34.34 176 THR A O 1
ATOM 1320 N N . ALA A 1 177 ? -7.966 5.432 -24.493 1.00 36.84 177 ALA A N 1
ATOM 1321 C CA . ALA A 1 177 ? -7.028 4.984 -23.477 1.00 36.84 177 ALA A CA 1
ATOM 1322 C C . ALA A 1 177 ? -7.094 5.896 -22.242 1.00 36.84 177 ALA A C 1
ATOM 1324 O O . ALA A 1 177 ? -6.537 6.989 -22.226 1.00 36.84 177 ALA A O 1
ATOM 1325 N N . ILE A 1 178 ? -7.768 5.419 -21.199 1.00 37.94 178 ILE A N 1
ATOM 1326 C CA . ILE A 1 178 ? -7.553 5.853 -19.819 1.00 37.94 178 ILE A CA 1
ATOM 1327 C C . ILE A 1 178 ? -6.659 4.773 -19.193 1.00 37.94 178 ILE A C 1
ATOM 1329 O O . ILE A 1 178 ? -6.992 3.589 -19.319 1.00 37.94 178 ILE A O 1
ATOM 1333 N N . PRO A 1 179 ? -5.515 5.117 -18.572 1.00 39.31 179 PRO A N 1
ATOM 1334 C CA . PRO A 1 179 ? -4.630 4.122 -17.988 1.00 39.31 179 PRO A CA 1
ATOM 1335 C C . PRO A 1 179 ? -5.366 3.374 -16.875 1.00 39.31 179 PRO A C 1
ATOM 1337 O O . PRO A 1 179 ? -5.881 3.952 -15.919 1.00 39.31 179 PRO A O 1
ATOM 1340 N N . VAL A 1 180 ? -5.440 2.060 -17.057 1.00 38.44 180 VAL A N 1
ATOM 1341 C CA . VAL A 1 180 ? -6.048 1.100 -16.145 1.00 38.44 180 VAL A CA 1
ATOM 1342 C C . VAL A 1 180 ? -5.269 1.129 -14.834 1.00 38.44 180 VAL A C 1
ATOM 1344 O O . VAL A 1 180 ? -4.153 0.619 -14.757 1.00 38.44 180 VAL A O 1
ATOM 1347 N N . ALA A 1 181 ? -5.872 1.703 -13.793 1.00 42.75 181 ALA A N 1
ATOM 1348 C CA . ALA A 1 181 ? -5.483 1.425 -12.420 1.00 42.75 181 ALA A CA 1
ATOM 1349 C C . ALA A 1 181 ? -5.581 -0.094 -12.220 1.00 42.75 181 ALA A C 1
ATOM 1351 O O . ALA A 1 181 ? -6.669 -0.676 -12.279 1.00 42.75 181 ALA A O 1
ATOM 1352 N N . GLN A 1 182 ? -4.429 -0.748 -12.081 1.00 41.47 182 GLN A N 1
ATOM 1353 C CA . GLN A 1 182 ? -4.338 -2.187 -11.879 1.00 41.47 182 GLN A CA 1
ATOM 1354 C C . GLN A 1 182 ? -5.146 -2.551 -10.629 1.00 41.47 182 GLN A C 1
ATOM 1356 O O . GLN A 1 182 ? -4.819 -2.154 -9.513 1.00 41.47 182 GLN A O 1
ATOM 1361 N N . LYS A 1 183 ? -6.246 -3.284 -10.821 1.00 41.31 183 LYS A N 1
ATOM 1362 C CA . LYS A 1 183 ? -7.049 -3.835 -9.730 1.00 41.31 183 LYS A CA 1
ATOM 1363 C C . LYS A 1 183 ? -6.158 -4.827 -8.963 1.00 41.31 183 LYS A C 1
ATOM 1365 O O . LYS A 1 183 ? -5.762 -5.824 -9.569 1.00 41.31 183 LYS A O 1
ATOM 1370 N N . PRO A 1 184 ? -5.822 -4.604 -7.678 1.00 49.56 184 PRO A N 1
ATOM 1371 C CA . PRO A 1 184 ? -4.857 -5.460 -6.998 1.00 49.56 184 PRO A CA 1
ATOM 1372 C C . PRO A 1 184 ? -5.427 -6.871 -6.812 1.00 49.56 184 PRO A C 1
ATOM 1374 O O . PRO A 1 184 ? -6.574 -7.029 -6.383 1.00 49.56 184 PRO A O 1
ATOM 1377 N N . VAL A 1 185 ? -4.603 -7.877 -7.123 1.00 49.81 185 VAL A N 1
ATOM 1378 C CA . VAL A 1 185 ? -4.864 -9.334 -7.126 1.00 49.81 185 VAL A CA 1
ATOM 1379 C C . VAL A 1 185 ? -4.909 -9.909 -5.696 1.00 49.81 185 VAL A C 1
ATOM 1381 O O . VAL A 1 185 ? -4.377 -10.972 -5.398 1.00 49.81 185 VAL A O 1
ATOM 1384 N N . VAL A 1 186 ? -5.556 -9.198 -4.774 1.00 50.31 186 VAL A N 1
ATOM 1385 C CA . VAL A 1 186 ? -5.886 -9.726 -3.445 1.00 50.31 186 VAL A CA 1
ATOM 1386 C C . VAL A 1 186 ? -7.396 -9.936 -3.433 1.00 50.31 186 VAL A C 1
ATOM 1388 O O . VAL A 1 186 ? -8.118 -8.939 -3.546 1.00 50.31 186 VAL A O 1
ATOM 1391 N N . PRO A 1 187 ? -7.884 -11.192 -3.379 1.00 47.91 187 PRO A N 1
ATOM 1392 C CA . PRO A 1 187 ? -9.296 -11.474 -3.158 1.00 47.91 187 PRO A CA 1
ATOM 1393 C C . PRO A 1 187 ? -9.772 -10.682 -1.940 1.00 47.91 187 PRO A C 1
ATOM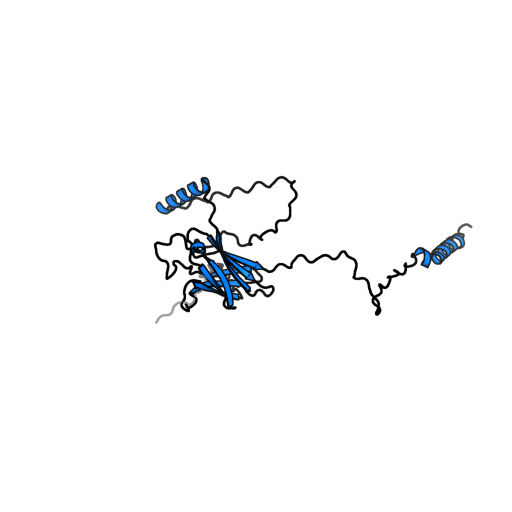 1395 O O . PRO A 1 187 ? -9.181 -10.768 -0.870 1.00 47.91 187 PRO A O 1
ATOM 1398 N N . GLU A 1 188 ? -10.814 -9.873 -2.113 1.00 56.31 188 GLU A N 1
ATOM 1399 C CA . GLU A 1 188 ? -11.365 -8.988 -1.074 1.00 56.31 188 GLU A CA 1
ATOM 1400 C C . GLU A 1 188 ? -11.984 -9.767 0.113 1.00 56.31 188 GLU A C 1
ATOM 1402 O O . GLU A 1 188 ? -12.492 -9.161 1.048 1.00 56.31 188 GLU A O 1
ATOM 1407 N N . GLU A 1 189 ? -11.941 -11.105 0.090 1.00 52.59 189 GLU A N 1
ATOM 1408 C CA . GLU A 1 189 ? -12.651 -12.000 1.012 1.00 52.59 189 GLU A CA 1
ATOM 1409 C C . GLU A 1 189 ? -11.895 -12.380 2.300 1.00 52.59 189 GLU A C 1
ATOM 1411 O O . GLU A 1 189 ? -12.559 -12.804 3.240 1.00 52.59 189 GLU A O 1
ATOM 1416 N N . ASP A 1 190 ? -10.578 -12.157 2.411 1.00 55.47 190 ASP A N 1
ATOM 1417 C CA . ASP A 1 190 ? -9.788 -12.646 3.566 1.00 55.47 190 ASP A CA 1
ATOM 1418 C C . ASP A 1 190 ? -9.311 -11.553 4.547 1.00 55.47 190 ASP A C 1
ATOM 1420 O O . ASP A 1 190 ? -8.558 -11.837 5.479 1.00 55.47 190 ASP A O 1
ATOM 1424 N N . ILE A 1 191 ? -9.715 -10.288 4.365 1.00 63.56 191 ILE A N 1
ATOM 1425 C CA . ILE A 1 191 ? -9.287 -9.201 5.264 1.00 63.56 191 ILE A CA 1
ATOM 1426 C C . ILE A 1 191 ? -10.248 -9.131 6.463 1.00 63.56 191 ILE A C 1
ATOM 1428 O O . ILE A 1 191 ? -11.445 -8.909 6.256 1.00 63.56 191 ILE A O 1
ATOM 1432 N N . PRO A 1 192 ? -9.768 -9.287 7.712 1.00 66.81 192 PRO A N 1
ATOM 1433 C CA . PRO A 1 192 ? -10.618 -9.164 8.889 1.00 66.81 192 PRO A CA 1
ATOM 1434 C C . PRO A 1 192 ? -11.217 -7.753 8.982 1.00 66.81 192 PRO A C 1
ATOM 1436 O O . PRO A 1 192 ? -10.559 -6.747 8.707 1.00 66.81 192 PRO A O 1
ATOM 1439 N N . GLU A 1 193 ? -12.490 -7.694 9.370 1.00 68.75 193 GLU A N 1
ATOM 1440 C CA . GLU A 1 193 ? -13.262 -6.460 9.509 1.00 68.75 193 GLU A CA 1
ATOM 1441 C C . GLU A 1 193 ? -12.520 -5.460 10.418 1.00 68.75 193 GLU A C 1
ATOM 1443 O O . GLU A 1 193 ? -12.221 -5.759 11.572 1.00 68.75 193 GLU A O 1
ATOM 1448 N N . GLY A 1 194 ? -12.176 -4.285 9.877 1.00 74.00 194 GLY A N 1
ATOM 1449 C CA . GLY A 1 194 ? -11.451 -3.226 10.595 1.00 74.00 194 GLY A CA 1
ATOM 1450 C C . GLY A 1 194 ? -9.946 -3.130 10.316 1.00 74.00 194 GLY A C 1
ATOM 1451 O O . GLY A 1 194 ? -9.317 -2.184 10.790 1.00 74.00 194 GLY A O 1
ATOM 1452 N N . GLN A 1 195 ? -9.359 -4.044 9.534 1.00 85.50 195 GLN A N 1
ATOM 1453 C CA . GLN A 1 195 ? -7.975 -3.894 9.071 1.00 85.50 195 GLN A CA 1
ATOM 1454 C C . GLN A 1 195 ? -7.892 -3.182 7.712 1.00 85.50 195 GLN A C 1
ATOM 1456 O O . GLN A 1 195 ? -8.734 -3.408 6.836 1.00 85.50 195 GLN A O 1
ATOM 1461 N N . PRO A 1 196 ? -6.870 -2.334 7.503 1.00 91.62 196 PRO A N 1
ATOM 1462 C CA . PRO A 1 196 ? -6.650 -1.687 6.225 1.00 91.62 196 PRO A CA 1
ATOM 1463 C C . PRO A 1 196 ? -6.165 -2.690 5.179 1.00 91.62 196 PRO A C 1
ATOM 1465 O O . PRO A 1 196 ? -5.460 -3.663 5.462 1.00 91.62 196 PRO A O 1
ATOM 1468 N N . ARG A 1 197 ? -6.472 -2.391 3.922 1.00 92.31 197 ARG A N 1
ATOM 1469 C CA . ARG A 1 197 ? -5.915 -3.115 2.783 1.00 92.31 197 ARG A CA 1
ATOM 1470 C C . ARG A 1 197 ? -4.557 -2.535 2.411 1.00 92.31 197 ARG A C 1
ATOM 1472 O O . ARG A 1 197 ? -4.450 -1.327 2.246 1.00 92.31 197 ARG A O 1
ATOM 1479 N N . VAL A 1 198 ? -3.549 -3.371 2.190 1.00 94.12 198 VAL A N 1
ATOM 1480 C CA . VAL A 1 198 ? -2.272 -2.923 1.619 1.00 94.12 198 VAL A CA 1
ATOM 1481 C C . VAL A 1 198 ? -2.301 -3.136 0.106 1.00 94.12 198 VAL A C 1
ATOM 1483 O O . VAL A 1 198 ? -2.680 -4.201 -0.386 1.00 94.12 198 VAL A O 1
ATOM 1486 N N . VAL A 1 199 ? -1.949 -2.096 -0.642 1.00 94.62 199 VAL A N 1
ATOM 1487 C CA . VAL A 1 199 ? -1.893 -2.083 -2.103 1.00 94.62 199 VAL A CA 1
ATOM 1488 C C . VAL A 1 199 ? -0.466 -1.770 -2.518 1.00 94.62 199 VAL A C 1
ATOM 1490 O O . VAL A 1 199 ? 0.086 -0.750 -2.121 1.00 94.62 199 VAL A O 1
ATOM 1493 N N . PHE A 1 200 ? 0.126 -2.633 -3.333 1.00 94.69 200 PHE A N 1
ATOM 1494 C CA . PHE A 1 200 ? 1.452 -2.399 -3.889 1.00 94.69 200 PHE A CA 1
ATOM 1495 C C . PHE A 1 200 ? 1.356 -1.663 -5.218 1.00 94.69 200 PHE A C 1
ATOM 1497 O O . PHE A 1 200 ? 0.575 -2.050 -6.090 1.00 94.69 200 PHE A O 1
ATOM 1504 N N . VAL A 1 201 ? 2.171 -0.625 -5.374 1.00 94.62 201 VAL A N 1
ATOM 1505 C CA . VAL A 1 201 ? 2.321 0.140 -6.610 1.00 94.62 201 VAL A CA 1
ATOM 1506 C C . VAL A 1 201 ? 3.775 0.009 -7.049 1.00 94.62 201 VAL A C 1
ATOM 1508 O O . VAL A 1 201 ? 4.673 0.521 -6.389 1.00 94.62 201 VAL A O 1
ATOM 1511 N N . GLN A 1 202 ? 4.011 -0.718 -8.138 1.00 92.94 202 GLN A N 1
ATOM 1512 C CA . GLN A 1 202 ? 5.342 -0.870 -8.727 1.00 92.94 202 GLN A CA 1
ATOM 1513 C C . GLN A 1 202 ? 5.555 0.157 -9.836 1.00 92.94 202 GLN A C 1
ATOM 1515 O O . GLN A 1 202 ? 4.619 0.489 -10.572 1.00 92.94 202 GLN A O 1
ATOM 1520 N N . GLU A 1 203 ? 6.795 0.611 -9.988 1.00 88.00 203 GLU A N 1
ATOM 1521 C CA . GLU A 1 203 ? 7.205 1.423 -11.129 1.00 88.00 203 GLU A CA 1
ATOM 1522 C C . GLU A 1 203 ? 7.005 0.636 -12.429 1.00 88.00 203 GLU A C 1
ATOM 1524 O O . GLU A 1 203 ? 7.584 -0.429 -12.641 1.00 88.00 203 GLU A O 1
ATOM 1529 N N . GLN A 1 204 ? 6.145 1.153 -13.303 1.00 86.56 204 GLN A N 1
ATOM 1530 C CA . GLN A 1 204 ? 5.990 0.626 -14.652 1.00 86.56 204 GLN A CA 1
ATOM 1531 C C . GLN A 1 204 ? 6.909 1.421 -15.581 1.00 86.56 204 GLN A C 1
ATOM 1533 O O . GLN A 1 204 ? 6.863 2.655 -15.541 1.00 86.56 204 GLN A O 1
ATOM 1538 N N . PRO A 1 205 ? 7.717 0.759 -16.431 1.00 86.19 205 PRO A N 1
ATOM 1539 C CA . PRO A 1 205 ? 8.482 1.450 -17.456 1.00 86.19 205 PRO A CA 1
ATOM 1540 C C . PRO A 1 205 ? 7.563 2.360 -18.273 1.00 86.19 205 PRO A C 1
ATOM 1542 O O . PRO A 1 205 ? 6.514 1.929 -18.761 1.00 86.19 205 PRO A O 1
ATOM 1545 N N . GLY A 1 206 ? 7.945 3.631 -18.397 1.00 85.38 206 GLY A N 1
ATOM 1546 C CA . GLY A 1 206 ? 7.190 4.595 -19.188 1.00 85.38 206 GLY A CA 1
ATOM 1547 C C . GLY A 1 206 ? 7.102 4.177 -20.662 1.00 85.38 206 GLY A C 1
ATOM 1548 O O . GLY A 1 206 ? 7.901 3.358 -21.128 1.00 85.38 206 GLY A O 1
ATOM 1549 N N . PRO A 1 207 ? 6.149 4.738 -21.427 1.00 87.94 207 PRO A N 1
ATOM 1550 C CA . PRO A 1 207 ? 6.079 4.498 -22.861 1.00 87.94 207 PRO A CA 1
ATOM 1551 C C . PRO A 1 207 ? 7.379 4.978 -23.513 1.00 87.94 207 PRO A C 1
ATOM 1553 O O . PRO A 1 207 ? 7.644 6.176 -23.592 1.00 87.94 207 PRO A O 1
ATOM 1556 N N . SER A 1 208 ? 8.206 4.041 -23.971 1.00 82.94 208 SER A N 1
ATOM 1557 C CA . SER A 1 208 ? 9.403 4.383 -24.726 1.00 82.94 208 SER A CA 1
ATOM 1558 C C . SER A 1 208 ? 9.001 4.812 -26.140 1.00 82.94 208 SER A C 1
ATOM 1560 O O . SER A 1 208 ? 8.165 4.152 -26.775 1.00 82.94 208 SER A O 1
ATOM 1562 N N . PRO A 1 209 ? 9.555 5.921 -26.664 1.00 82.69 209 PRO A N 1
ATOM 1563 C CA . PRO A 1 209 ? 9.306 6.307 -28.040 1.00 82.69 209 PRO A CA 1
ATOM 1564 C C . PRO A 1 209 ? 9.842 5.199 -28.945 1.00 82.69 209 PRO A C 1
ATOM 1566 O O . PRO A 1 209 ? 11.040 4.922 -28.985 1.00 82.69 209 PRO A O 1
ATOM 1569 N N . LYS A 1 210 ? 8.944 4.550 -29.688 1.00 76.44 210 LYS A N 1
ATOM 1570 C CA . LYS A 1 210 ? 9.340 3.670 -30.785 1.00 76.44 210 LYS A CA 1
ATOM 1571 C C . LYS A 1 210 ? 9.809 4.568 -31.919 1.00 76.44 210 LYS A C 1
ATOM 1573 O O . LYS A 1 210 ? 9.008 4.963 -32.763 1.00 76.44 210 LYS A O 1
ATOM 1578 N N . LEU A 1 211 ? 11.089 4.936 -31.899 1.00 79.00 211 LEU A N 1
ATOM 1579 C CA . LEU A 1 211 ? 11.731 5.558 -33.051 1.00 79.00 211 LEU A CA 1
ATOM 1580 C C . LEU A 1 211 ? 11.489 4.613 -34.234 1.00 79.00 211 LEU A C 1
ATOM 1582 O O . LEU A 1 211 ? 11.843 3.436 -34.169 1.00 79.00 211 LEU A O 1
ATOM 1586 N N . LEU A 1 212 ? 10.755 5.095 -35.239 1.00 63.44 212 LEU A N 1
ATOM 1587 C CA . LEU A 1 212 ? 10.343 4.339 -36.421 1.00 63.44 212 LEU A CA 1
ATOM 1588 C C . LEU A 1 212 ? 11.564 3.635 -37.015 1.00 63.44 212 LEU A C 1
ATOM 1590 O O . LEU A 1 212 ? 12.361 4.337 -37.611 1.00 63.44 212 LEU A O 1
ATOM 1594 N N . SER A 1 213 ? 11.692 2.317 -36.796 1.00 60.09 213 SER A N 1
ATOM 1595 C CA . SER A 1 213 ? 12.482 1.232 -37.434 1.00 60.09 213 SER A CA 1
ATOM 1596 C C . SER A 1 213 ? 13.741 1.495 -38.291 1.00 60.09 213 SER A C 1
ATOM 1598 O O . SER A 1 213 ? 14.346 0.535 -38.761 1.00 60.09 213 SER A O 1
ATOM 1600 N N . ARG A 1 214 ? 14.166 2.727 -38.544 1.00 65.31 214 ARG A N 1
ATOM 1601 C CA . ARG A 1 214 ? 15.420 3.078 -39.185 1.00 65.31 214 ARG A CA 1
ATOM 1602 C C . ARG A 1 214 ? 16.455 3.172 -38.080 1.00 65.31 214 ARG A C 1
ATOM 1604 O O . ARG A 1 214 ? 16.351 4.007 -37.185 1.00 65.31 214 ARG A O 1
ATOM 1611 N N . ALA A 1 215 ? 17.439 2.280 -38.149 1.00 69.12 215 ALA A N 1
ATOM 1612 C CA . ALA A 1 215 ? 18.685 2.461 -37.425 1.00 69.12 215 ALA A CA 1
ATOM 1613 C C . ALA A 1 215 ? 19.211 3.886 -37.689 1.00 69.12 215 ALA A C 1
ATOM 1615 O O . ALA A 1 215 ? 18.989 4.405 -38.791 1.00 69.12 215 ALA A O 1
ATOM 1616 N N . PRO A 1 216 ? 19.866 4.523 -36.704 1.00 71.88 216 PRO A N 1
ATOM 1617 C CA . PRO A 1 216 ? 20.424 5.853 -36.896 1.00 71.88 216 PRO A CA 1
ATOM 1618 C C . PRO A 1 216 ? 21.305 5.871 -38.157 1.00 71.88 216 PRO A C 1
ATOM 1620 O O . PRO A 1 216 ? 22.028 4.893 -38.395 1.00 71.88 216 PRO A O 1
ATOM 1623 N N . PRO A 1 217 ? 21.215 6.927 -38.988 1.00 72.38 217 PRO A N 1
ATOM 1624 C CA . PRO A 1 217 ? 22.070 7.058 -40.159 1.00 72.38 217 PRO A CA 1
ATOM 1625 C C . PRO A 1 217 ? 23.527 6.975 -39.705 1.00 72.38 217 PRO A C 1
ATOM 1627 O O . PRO A 1 217 ? 23.921 7.599 -38.719 1.00 72.38 217 PRO A O 1
ATOM 1630 N N . VAL A 1 218 ? 24.309 6.133 -40.379 1.00 77.62 218 VAL A N 1
ATOM 1631 C CA . VAL A 1 218 ? 25.739 6.032 -40.089 1.00 77.62 218 VAL A CA 1
ATOM 1632 C C . VAL A 1 218 ? 26.380 7.287 -40.659 1.00 77.62 218 VAL A C 1
ATOM 1634 O O . VAL A 1 218 ? 26.302 7.528 -41.861 1.00 77.62 218 VAL A O 1
ATOM 1637 N N . VAL A 1 219 ? 26.966 8.088 -39.782 1.00 82.25 219 VAL A N 1
ATOM 1638 C CA . VAL A 1 219 ? 27.719 9.287 -40.143 1.00 82.25 219 VAL A CA 1
ATOM 1639 C C . VAL A 1 219 ? 29.210 8.967 -40.174 1.00 82.25 219 VAL A C 1
ATOM 1641 O O . VAL A 1 219 ? 29.677 8.117 -39.409 1.00 82.25 219 VAL A O 1
ATOM 1644 N N . ASP A 1 220 ? 29.941 9.602 -41.086 1.00 80.12 220 ASP A N 1
ATOM 1645 C CA . ASP A 1 220 ? 31.403 9.546 -41.122 1.00 80.12 220 ASP A CA 1
ATOM 1646 C C . ASP A 1 220 ? 32.029 10.481 -40.067 1.00 80.12 220 ASP A C 1
ATOM 1648 O O . ASP A 1 220 ? 31.333 11.154 -39.303 1.00 80.12 220 ASP A O 1
ATOM 1652 N N . ALA A 1 221 ? 33.364 10.498 -39.989 1.00 83.50 221 ALA A N 1
ATOM 1653 C CA . ALA A 1 221 ? 34.107 11.345 -39.052 1.00 83.50 221 ALA A CA 1
ATOM 1654 C C . ALA A 1 221 ? 33.888 12.854 -39.284 1.00 83.50 221 ALA A C 1
ATOM 1656 O O . ALA A 1 221 ? 34.094 13.641 -38.362 1.00 83.50 221 ALA A O 1
ATOM 1657 N N . ASP A 1 222 ? 33.432 13.235 -40.480 1.00 81.19 222 ASP A N 1
ATOM 1658 C CA . ASP A 1 222 ? 33.152 14.615 -40.878 1.00 81.19 222 ASP A CA 1
ATOM 1659 C C . ASP A 1 222 ? 31.669 14.992 -40.678 1.00 81.19 222 ASP A C 1
ATOM 1661 O O . ASP A 1 222 ? 31.261 16.117 -40.969 1.00 81.19 222 ASP A O 1
ATOM 1665 N N . GLY A 1 223 ? 30.853 14.074 -40.139 1.00 79.44 223 GLY A N 1
ATOM 1666 C CA . GLY A 1 223 ? 29.444 14.302 -39.820 1.00 79.44 223 GLY A CA 1
ATOM 1667 C C . GLY A 1 223 ? 28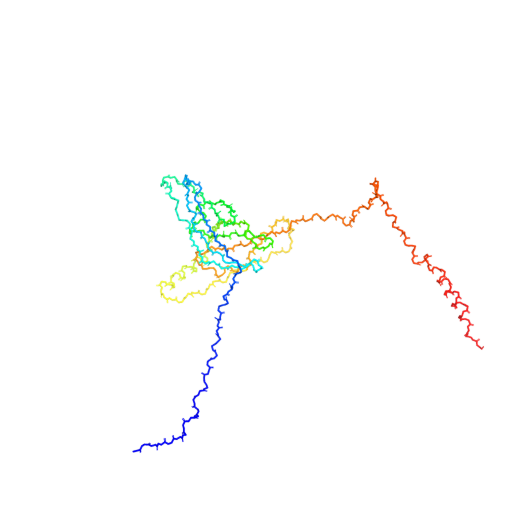.504 14.250 -41.025 1.00 79.44 223 GLY A C 1
ATOM 1668 O O . GLY A 1 223 ? 27.330 14.608 -40.892 1.00 79.44 223 GLY A O 1
ATOM 1669 N N . ASN A 1 224 ? 28.980 13.794 -42.183 1.00 80.81 224 ASN A N 1
ATOM 1670 C CA . ASN A 1 224 ? 28.146 13.603 -43.359 1.00 80.81 224 ASN A CA 1
ATOM 1671 C C . ASN A 1 224 ? 27.438 12.249 -43.283 1.00 80.81 224 ASN A C 1
ATOM 1673 O O . ASN A 1 224 ? 27.988 11.247 -42.818 1.00 80.81 224 ASN A O 1
ATOM 1677 N N . GLU A 1 225 ? 26.185 12.213 -43.740 1.00 75.00 225 GLU A N 1
ATOM 1678 C CA . GLU A 1 225 ? 25.449 10.960 -43.867 1.00 75.00 225 GLU A CA 1
ATOM 1679 C C . GLU A 1 225 ? 26.153 10.097 -44.915 1.00 75.00 225 GLU A C 1
ATOM 1681 O O . GLU A 1 225 ? 26.158 10.418 -46.108 1.00 75.00 225 GLU A O 1
ATOM 1686 N N . VAL A 1 226 ? 26.744 8.985 -44.471 1.00 71.31 226 VAL A N 1
ATOM 1687 C CA . VAL A 1 226 ? 27.234 7.975 -45.399 1.00 71.31 226 VAL A CA 1
ATOM 1688 C C . VAL A 1 226 ? 25.988 7.402 -46.037 1.00 71.31 226 VAL A C 1
ATOM 1690 O O . VAL A 1 226 ? 25.261 6.621 -45.414 1.00 71.31 226 VAL A O 1
ATOM 1693 N N . VAL A 1 227 ? 25.720 7.812 -47.278 1.00 68.94 227 VAL A N 1
ATOM 1694 C CA . VAL A 1 227 ? 24.723 7.161 -48.117 1.00 68.94 227 VAL A CA 1
ATOM 1695 C C . VAL A 1 227 ? 25.111 5.695 -48.107 1.00 68.94 227 VAL A C 1
ATOM 1697 O O . VAL A 1 227 ? 26.091 5.300 -48.739 1.00 68.94 227 VAL A O 1
ATOM 1700 N N . ARG A 1 228 ? 24.377 4.884 -47.337 1.00 62.75 228 ARG A N 1
ATOM 1701 C CA . ARG A 1 228 ? 24.438 3.436 -47.459 1.00 62.75 228 ARG A CA 1
ATOM 1702 C C . ARG A 1 228 ? 23.929 3.167 -48.858 1.00 62.75 228 ARG A C 1
ATOM 1704 O O . ARG A 1 228 ? 22.731 2.988 -49.075 1.00 62.75 228 ARG A O 1
ATOM 1711 N N . VAL A 1 229 ? 24.851 3.177 -49.811 1.00 61.03 229 VAL A N 1
ATOM 1712 C CA . VAL A 1 229 ? 24.725 2.428 -51.040 1.00 61.03 229 VAL A CA 1
ATOM 1713 C C . VAL A 1 229 ? 24.554 1.014 -50.524 1.00 61.03 229 VAL A C 1
ATOM 1715 O O . VAL A 1 229 ? 25.517 0.349 -50.159 1.00 61.03 229 VAL A O 1
ATOM 1718 N N . VAL A 1 230 ? 23.297 0.614 -50.332 1.00 60.97 230 VAL A N 1
ATOM 1719 C CA . VAL A 1 230 ? 22.927 -0.787 -50.272 1.00 60.97 230 VAL A CA 1
ATOM 1720 C C . VAL A 1 230 ? 23.521 -1.298 -51.563 1.00 60.97 230 VAL A C 1
ATOM 1722 O O . VAL A 1 230 ? 22.997 -0.969 -52.628 1.00 60.97 230 VAL A O 1
ATOM 1725 N N . GLU A 1 231 ? 24.702 -1.915 -51.480 1.00 60.62 231 GLU A N 1
ATOM 1726 C CA . GLU A 1 231 ? 25.324 -2.575 -52.610 1.00 60.62 231 GLU A CA 1
ATOM 1727 C C . GLU A 1 231 ? 24.214 -3.458 -53.133 1.00 60.62 231 GLU A C 1
ATOM 1729 O O . GLU A 1 231 ? 23.784 -4.376 -52.437 1.00 60.62 231 GLU A O 1
ATOM 1734 N N . ALA A 1 232 ? 23.608 -3.050 -54.249 1.00 62.09 232 ALA A N 1
ATOM 1735 C CA . ALA A 1 232 ? 22.463 -3.736 -54.791 1.00 62.09 232 ALA A CA 1
ATOM 1736 C C . ALA A 1 232 ? 23.011 -5.110 -55.124 1.00 62.09 232 ALA A C 1
ATOM 1738 O O . ALA A 1 232 ? 23.744 -5.243 -56.108 1.00 62.09 232 ALA A O 1
ATOM 1739 N N . GLU A 1 233 ? 22.782 -6.076 -54.229 1.00 61.59 233 GLU A N 1
ATOM 1740 C CA . GLU A 1 233 ? 23.283 -7.426 -54.377 1.00 61.59 233 GLU A CA 1
ATOM 1741 C C . GLU A 1 233 ? 22.804 -7.842 -55.755 1.00 61.59 233 GLU A C 1
ATOM 1743 O O . GLU A 1 233 ? 21.594 -7.929 -55.994 1.00 61.59 233 GLU A O 1
ATOM 1748 N N . LYS A 1 234 ? 23.747 -7.934 -56.706 1.00 71.81 234 LYS A N 1
ATOM 1749 C CA . LYS A 1 234 ? 23.419 -8.235 -58.098 1.00 71.81 234 LYS A CA 1
ATOM 1750 C C . LYS A 1 234 ? 22.513 -9.442 -58.039 1.00 71.81 234 LYS A C 1
ATOM 1752 O O . LYS A 1 234 ? 22.890 -10.441 -57.418 1.00 71.81 234 LYS A O 1
ATOM 1757 N N . SER A 1 235 ? 21.309 -9.304 -58.598 1.00 78.12 235 SER A N 1
ATOM 1758 C CA . SER A 1 235 ? 20.275 -10.316 -58.417 1.00 78.12 235 SER A CA 1
ATOM 1759 C C . SER A 1 235 ? 20.869 -11.680 -58.751 1.00 78.12 235 SER A C 1
ATOM 1761 O O . SER A 1 235 ? 21.735 -11.790 -59.623 1.00 78.12 235 SER A O 1
ATOM 1763 N N . PHE A 1 236 ? 20.448 -12.727 -58.046 1.00 81.12 236 PHE A N 1
ATOM 1764 C CA . PHE A 1 236 ? 20.998 -14.071 -58.237 1.00 81.12 236 PHE A CA 1
ATOM 1765 C C . PHE A 1 236 ? 21.073 -14.450 -59.734 1.00 81.12 236 PHE A C 1
ATOM 1767 O O . PHE A 1 236 ? 22.071 -14.983 -60.209 1.00 81.12 236 PHE A O 1
ATOM 1774 N N . TYR A 1 237 ? 20.084 -14.027 -60.525 1.00 81.31 237 TYR A N 1
ATOM 1775 C CA . TYR A 1 237 ? 20.076 -14.168 -61.980 1.00 81.31 237 TYR A CA 1
ATOM 1776 C C . TYR A 1 237 ? 21.223 -13.440 -62.700 1.00 81.31 237 TYR A C 1
ATOM 1778 O O . TYR A 1 237 ? 21.840 -14.035 -63.574 1.00 81.31 237 TYR A O 1
ATOM 1786 N N . GLN A 1 238 ? 21.588 -12.212 -62.322 1.00 81.69 238 GLN A N 1
ATOM 1787 C CA . GLN A 1 238 ? 22.780 -11.537 -62.861 1.00 81.69 238 GLN A CA 1
ATOM 1788 C C . GLN A 1 238 ? 24.090 -12.242 -62.494 1.00 81.69 238 GLN A C 1
ATOM 1790 O O . GLN A 1 238 ? 25.050 -12.172 -63.259 1.00 81.69 238 GLN A O 1
ATOM 1795 N N . LYS A 1 239 ? 24.160 -12.911 -61.340 1.00 87.44 239 LYS A N 1
ATOM 1796 C CA . LYS A 1 239 ? 25.375 -13.625 -60.920 1.00 87.44 239 LYS A CA 1
ATOM 1797 C C . LYS A 1 239 ? 25.522 -14.988 -61.604 1.00 87.44 239 LYS A C 1
ATOM 1799 O O . LYS A 1 239 ? 26.644 -15.403 -61.894 1.00 87.44 239 LYS A O 1
ATOM 1804 N N . TYR A 1 240 ? 24.406 -15.656 -61.891 1.00 91.31 240 TYR A N 1
ATOM 1805 C CA . TYR A 1 240 ? 24.381 -17.050 -62.349 1.00 91.31 240 TYR A CA 1
ATOM 1806 C C . TYR A 1 240 ? 23.774 -17.262 -63.747 1.00 91.31 240 TYR A C 1
ATOM 1808 O O . TYR A 1 240 ? 23.553 -18.405 -64.141 1.00 91.31 240 TYR A O 1
ATOM 1816 N N . TRP A 1 241 ? 23.535 -16.210 -64.540 1.00 93.38 241 TRP A N 1
ATOM 1817 C CA . TRP A 1 241 ? 22.973 -16.358 -65.895 1.00 93.38 241 TRP A CA 1
ATOM 1818 C C . TRP A 1 241 ? 23.808 -17.277 -66.803 1.00 93.38 241 TRP A C 1
ATOM 1820 O O . TRP A 1 241 ? 23.249 -18.060 -67.565 1.00 93.38 241 TRP A O 1
ATOM 1830 N N . TRP A 1 242 ? 25.138 -17.240 -66.684 1.00 93.56 242 TRP A N 1
ATOM 1831 C CA . TRP A 1 242 ? 26.048 -18.110 -67.434 1.00 93.56 242 TRP A CA 1
ATOM 1832 C C . TRP A 1 242 ? 25.917 -19.586 -67.027 1.00 93.56 242 TRP A C 1
ATOM 1834 O O . TRP A 1 242 ? 26.043 -20.461 -67.879 1.00 93.56 242 TRP A O 1
ATOM 1844 N N . VAL A 1 243 ? 25.604 -19.875 -65.756 1.00 94.00 243 VAL A N 1
ATOM 1845 C CA . VAL A 1 243 ? 25.333 -21.245 -65.283 1.00 94.00 243 VAL A CA 1
ATOM 1846 C C . VAL A 1 243 ? 24.047 -21.758 -65.913 1.00 94.00 243 VAL A C 1
ATOM 1848 O O . VAL A 1 243 ? 24.021 -22.866 -66.437 1.00 94.00 243 VAL A O 1
ATOM 1851 N N . ILE A 1 244 ? 22.992 -20.938 -65.903 1.00 91.12 244 ILE A N 1
ATOM 1852 C CA . ILE A 1 244 ? 21.704 -21.287 -66.514 1.00 91.12 244 ILE A CA 1
ATOM 1853 C C . ILE A 1 244 ? 21.891 -21.544 -68.016 1.00 91.12 244 ILE A C 1
ATOM 1855 O O . ILE A 1 244 ? 21.439 -22.570 -68.519 1.00 91.12 244 ILE A O 1
ATOM 1859 N N . ALA A 1 245 ? 22.614 -20.665 -68.717 1.00 92.44 245 ALA A N 1
ATOM 1860 C CA . ALA A 1 245 ? 22.935 -20.847 -70.132 1.00 92.44 245 ALA A CA 1
ATOM 1861 C C . ALA A 1 245 ? 23.746 -22.133 -70.384 1.00 92.44 245 ALA A C 1
ATOM 1863 O O . ALA A 1 245 ? 23.451 -22.870 -71.323 1.00 92.44 245 ALA A O 1
ATOM 1864 N N . GLY A 1 246 ? 24.719 -22.439 -69.520 1.00 93.62 246 GLY A N 1
ATOM 1865 C CA . GLY A 1 246 ? 25.516 -23.663 -69.598 1.00 93.62 246 GLY A CA 1
ATOM 1866 C C . GLY A 1 246 ? 24.683 -24.932 -69.412 1.00 93.62 246 GLY A C 1
ATOM 1867 O O . GLY A 1 246 ? 24.822 -25.866 -70.197 1.00 93.62 246 GLY A O 1
ATOM 1868 N N . VAL A 1 247 ? 23.776 -24.955 -68.430 1.00 91.44 247 VAL A N 1
ATOM 1869 C CA . VAL A 1 247 ? 22.874 -26.096 -68.192 1.00 91.44 247 VAL A CA 1
ATOM 1870 C C . VAL A 1 247 ? 21.950 -26.322 -69.387 1.00 91.44 247 VAL A C 1
ATOM 1872 O O . VAL A 1 247 ? 21.815 -27.458 -69.831 1.00 91.44 247 VAL A O 1
ATOM 1875 N N . VAL A 1 248 ? 21.363 -25.259 -69.948 1.00 91.88 248 VAL A N 1
ATOM 1876 C CA . VAL A 1 248 ? 20.498 -25.360 -71.138 1.00 91.88 248 VAL A CA 1
ATOM 1877 C C . VAL A 1 248 ? 21.272 -25.879 -72.350 1.00 91.88 248 VAL A C 1
ATOM 1879 O O . VAL A 1 248 ? 20.775 -26.725 -73.089 1.00 91.88 248 VAL A O 1
ATOM 1882 N N . LEU A 1 249 ? 22.507 -25.416 -72.553 1.00 92.06 249 LEU A N 1
ATOM 1883 C CA . LEU A 1 249 ? 23.338 -25.930 -73.637 1.00 92.06 249 LEU A CA 1
ATOM 1884 C C . LEU A 1 249 ? 23.667 -27.412 -73.421 1.00 92.06 249 LEU A C 1
ATOM 1886 O O . LEU A 1 249 ? 23.603 -28.197 -74.364 1.00 92.06 249 LEU A O 1
ATOM 1890 N N . MET A 1 250 ? 23.969 -27.816 -72.186 1.00 90.31 250 MET A N 1
ATOM 1891 C CA . MET A 1 250 ? 24.291 -29.209 -71.886 1.00 90.31 250 MET A CA 1
ATOM 1892 C C . MET A 1 250 ? 23.090 -30.144 -72.043 1.00 90.31 250 MET A C 1
ATOM 1894 O O . MET A 1 250 ? 23.271 -31.276 -72.481 1.00 90.31 250 MET A O 1
ATOM 1898 N N . THR A 1 251 ? 21.869 -29.696 -71.743 1.00 88.62 251 THR A N 1
ATOM 1899 C CA . THR A 1 251 ? 20.663 -30.508 -71.972 1.00 88.62 251 THR A CA 1
ATOM 1900 C C . THR A 1 251 ? 20.314 -30.617 -73.454 1.00 88.62 251 THR A C 1
ATOM 1902 O O . THR A 1 251 ? 19.880 -31.680 -73.890 1.00 88.62 251 THR A O 1
ATOM 1905 N N . LEU A 1 252 ? 20.558 -29.571 -74.250 1.00 87.56 252 LEU A N 1
ATOM 1906 C CA . LEU A 1 252 ? 20.347 -29.606 -75.702 1.00 87.56 252 LEU A CA 1
ATOM 1907 C C . LEU A 1 252 ? 21.408 -30.438 -76.436 1.00 87.56 252 LEU A C 1
ATOM 1909 O O . LEU A 1 252 ? 21.079 -31.146 -77.383 1.00 87.56 252 LEU A O 1
ATOM 1913 N N . VAL A 1 253 ? 22.668 -30.386 -75.994 1.00 83.69 253 VAL A N 1
ATOM 1914 C CA . VAL A 1 253 ? 23.778 -31.134 -76.613 1.00 83.69 253 VAL A CA 1
ATOM 1915 C C . VAL A 1 253 ? 23.868 -32.571 -76.076 1.00 83.69 253 VAL A C 1
ATOM 1917 O O . VAL A 1 253 ? 24.232 -33.480 -76.814 1.00 83.69 253 VAL A O 1
ATOM 1920 N N . GLY A 1 254 ? 23.502 -32.804 -74.813 1.00 70.12 254 GLY A N 1
ATOM 1921 C CA . GLY A 1 254 ? 23.514 -34.123 -74.169 1.00 70.12 254 GLY A CA 1
ATOM 1922 C C . GLY A 1 254 ? 22.205 -34.915 -74.281 1.00 70.12 254 GLY A C 1
ATOM 1923 O O . GLY A 1 254 ? 22.192 -36.100 -73.962 1.00 70.12 254 GLY A O 1
ATOM 1924 N N . GLY A 1 255 ? 21.109 -34.296 -74.737 1.00 64.00 255 GLY A N 1
ATOM 1925 C CA . GLY A 1 255 ? 19.789 -34.929 -74.880 1.00 64.00 255 GLY A CA 1
ATOM 1926 C C . GLY A 1 255 ? 19.547 -35.664 -76.207 1.00 64.00 255 GLY A C 1
ATOM 1927 O O . GLY A 1 255 ? 18.481 -36.241 -76.389 1.00 64.00 255 GLY A O 1
ATOM 1928 N N . GLY A 1 256 ? 20.513 -35.659 -77.131 1.00 58.69 256 GLY A N 1
ATOM 1929 C CA . GLY A 1 256 ? 20.409 -36.280 -78.462 1.00 58.69 256 GLY A CA 1
ATOM 1930 C C . GLY A 1 256 ? 20.962 -37.707 -78.569 1.00 58.69 256 GLY A C 1
ATOM 1931 O O . GLY A 1 256 ? 21.368 -38.112 -79.653 1.00 58.69 256 GLY A O 1
ATOM 1932 N N . GLY A 1 257 ? 21.045 -38.454 -77.465 1.00 59.97 257 GLY A N 1
ATOM 1933 C CA . GLY A 1 257 ? 21.576 -39.823 -77.425 1.00 59.97 257 GLY A CA 1
ATOM 1934 C C . GLY A 1 257 ? 20.494 -40.860 -77.145 1.00 59.97 257 GLY A C 1
ATOM 1935 O O . GLY A 1 257 ? 20.505 -41.482 -76.087 1.00 59.97 257 GLY A O 1
ATOM 1936 N N . GLY A 1 258 ? 19.537 -41.018 -78.058 1.00 63.47 258 GLY A N 1
ATOM 1937 C CA . GLY A 1 258 ? 18.456 -41.981 -77.884 1.00 63.47 258 GLY A CA 1
ATOM 1938 C C . GLY A 1 258 ? 17.565 -42.122 -79.107 1.00 63.47 258 GLY A C 1
ATOM 1939 O O . GLY A 1 258 ? 16.401 -41.765 -79.024 1.00 63.47 258 GLY A O 1
ATOM 1940 N N . GLU A 1 259 ? 18.107 -42.639 -80.214 1.00 55.22 259 GLU A N 1
ATOM 1941 C CA . GLU A 1 259 ? 17.380 -43.550 -81.111 1.00 55.22 259 GLU A CA 1
ATOM 1942 C C . GLU A 1 259 ? 18.330 -44.196 -82.141 1.00 55.22 259 GLU A C 1
ATOM 1944 O O . GLU A 1 259 ? 18.939 -43.501 -82.953 1.00 55.22 259 GLU A O 1
ATOM 1949 N N . LYS A 1 260 ? 18.336 -45.541 -82.110 1.00 43.41 260 LYS A N 1
ATOM 1950 C CA . LYS A 1 260 ? 18.996 -46.545 -82.975 1.00 43.41 260 LYS A CA 1
ATOM 1951 C C . LYS A 1 260 ? 20.426 -46.953 -82.627 1.00 43.41 260 LYS A C 1
ATOM 1953 O O . LYS A 1 260 ? 21.372 -46.195 -82.913 1.00 43.41 260 LYS A O 1
#

Sequence (260 aa):
MRLPSLIARAALLLLTSFAIPISAVDVKHPSTLVLSYEYVSSSTTSTPSQLAIINYDPKSLRYSLTSWTPPTSAPDAKPDETTSTALLRILLPNGSSTVTTLSTFSTALKQHVNLYLSTDGTALSASVTSIKPAPPTPEEAAYQAKVARAKARGKPIPPRPKPEKPKKPKKGTTPTAIPVAQKPVVPEEDIPEGQPRVVFVQEQPGPSPKLLSRAPPVVDADGNEVVRVVEAEKSFYQKYWWVIAGVVLMTLVGGGGGEK

Foldseek 3Di:
DDDDDDDDPDDDDDDDDPPDPPPPPPPQAPDKWWKWKDWPPPPDPDDTHTAWIWRHHLVVRDIDTPDGDQDDDDPPDDPPCVPDFTKMWMATPVGAIDIDTSVLLDLQWAKEKEFEAEPVRDTPYIDIGTHRDDDDDPVVVVLVVQQVVCVVVVHDRDDDDDPDDPDDDDPDDDDDDDDDPPPDPDPPPPDPRSDHHYHYDYDDDDDDPPPPPDDPQDADPVRDRPPPPVVPPCPPCNVCVVVVVVVVVCCVVVVPPDDD

Secondary structure (DSSP, 8-state):
---------SS------------------SEEEEEEEEETT--S-PPPEEEEEEEEETTTTEEEEEEE------TT--TT-TT-PPEEEEE-TTS-EEEEEGGGG-TTSEEEEEEEE-TTS-EEEEEEEEEPPPPPPHHHHHHHHHHHHHHHTTPPPPPPPPPPPPPPPPS-------------SS-TTSSPTTPPEEEEEEPPPP------S-PPPPB-TTS-B----------HHHHHHHHHHHHHHHHHHHS-----

Organism: NCBI:txid1664694